Protein AF-A0A6A4M560-F1 (afdb_monomer_lite)

InterPro domains:
  IPR000858 S-locus glycoprotein domain [PF00954] (9-66)
  IPR003609 PAN/Apple domain [PF08276] (92-150)
  IPR003609 PAN/Apple domain [PS50948] (83-165)
  IPR003609 PAN/Apple domain [SM00473] (92-164)

Structure (mmCIF, N/CA/C/O backbone):
data_AF-A0A6A4M560-F1
#
_entry.id   AF-A0A6A4M560-F1
#
loop_
_atom_site.group_PDB
_atom_site.id
_atom_site.type_symbol
_atom_site.label_atom_id
_atom_site.label_alt_id
_atom_site.label_comp_id
_atom_site.label_asym_id
_atom_site.label_entity_id
_atom_site.label_seq_id
_atom_site.pdbx_PDB_ins_code
_atom_site.Cartn_x
_atom_site.Cartn_y
_atom_site.Cartn_z
_atom_site.occupancy
_atom_site.B_iso_or_equiv
_atom_site.auth_seq_id
_atom_site.auth_comp_id
_atom_site.auth_asym_id
_atom_site.auth_atom_id
_atom_site.pdbx_PDB_model_num
ATOM 1 N N . MET A 1 1 ? 21.096 14.958 -2.783 1.00 35.84 1 MET A N 1
ATOM 2 C CA . MET A 1 1 ? 21.415 13.752 -3.576 1.00 35.84 1 MET A CA 1
ATOM 3 C C . MET A 1 1 ? 20.597 13.817 -4.853 1.00 35.84 1 MET A C 1
ATOM 5 O O . MET A 1 1 ? 19.407 13.531 -4.821 1.00 35.84 1 MET A O 1
ATOM 9 N N . ASN A 1 2 ? 21.195 14.321 -5.934 1.00 29.06 2 ASN A N 1
ATOM 10 C CA . ASN A 1 2 ? 20.530 14.427 -7.231 1.00 29.06 2 ASN A CA 1
ATOM 11 C C . ASN A 1 2 ? 20.609 13.060 -7.910 1.00 29.06 2 ASN A C 1
ATOM 13 O O . ASN A 1 2 ? 21.705 12.596 -8.206 1.00 29.06 2 ASN A O 1
ATOM 17 N N . SER A 1 3 ? 19.465 12.405 -8.103 1.00 29.55 3 SER A N 1
ATOM 18 C CA . SER A 1 3 ? 19.404 11.166 -8.876 1.00 29.55 3 SER A CA 1
ATOM 19 C C . SER A 1 3 ? 19.499 11.518 -10.359 1.00 29.55 3 SER A C 1
ATOM 21 O O . SER A 1 3 ? 18.595 12.144 -10.917 1.00 29.55 3 SER A O 1
ATOM 23 N N . THR A 1 4 ? 20.627 11.185 -10.976 1.00 35.59 4 THR A N 1
ATOM 24 C CA . THR A 1 4 ? 20.856 11.336 -12.414 1.00 35.59 4 THR A CA 1
ATOM 25 C C . THR A 1 4 ? 20.202 10.150 -13.118 1.00 35.59 4 THR A C 1
ATOM 27 O O . THR A 1 4 ? 20.677 9.022 -13.019 1.00 35.59 4 THR A O 1
ATOM 30 N N . TYR A 1 5 ? 19.085 10.388 -13.805 1.00 43.62 5 TYR A N 1
ATOM 31 C CA . TYR A 1 5 ? 18.384 9.359 -14.575 1.00 43.62 5 TYR A CA 1
ATOM 32 C C . TYR A 1 5 ? 19.199 8.968 -15.811 1.00 43.62 5 TYR A C 1
ATOM 34 O O . TYR A 1 5 ? 19.510 9.816 -16.650 1.00 43.62 5 TYR A O 1
ATOM 42 N N . LEU A 1 6 ? 19.495 7.679 -15.965 1.00 40.59 6 LEU A N 1
ATOM 43 C CA . LEU A 1 6 ? 20.133 7.155 -17.169 1.00 40.59 6 LEU A CA 1
ATOM 44 C C . LEU A 1 6 ? 19.083 6.749 -18.197 1.00 40.59 6 LEU A C 1
ATOM 46 O O . LEU A 1 6 ? 18.425 5.717 -18.100 1.00 40.59 6 LEU A O 1
ATOM 50 N N . LYS A 1 7 ? 18.944 7.591 -19.223 1.00 42.47 7 LYS A N 1
ATOM 51 C CA . LYS A 1 7 ? 18.279 7.250 -20.482 1.00 42.47 7 LYS A CA 1
ATOM 52 C C . LYS A 1 7 ? 19.176 6.295 -21.274 1.00 42.47 7 LYS A C 1
ATOM 54 O O . LYS A 1 7 ? 20.020 6.775 -22.025 1.00 42.47 7 LYS A O 1
ATOM 59 N N . ARG A 1 8 ? 18.989 4.981 -21.113 1.00 46.47 8 ARG A N 1
ATOM 60 C CA . ARG A 1 8 ? 19.187 3.924 -22.134 1.00 46.47 8 ARG A CA 1
ATOM 61 C C . ARG A 1 8 ? 19.012 2.559 -21.468 1.00 46.47 8 ARG A C 1
ATOM 63 O O . ARG A 1 8 ? 19.930 2.050 -20.842 1.00 46.47 8 ARG A O 1
ATOM 70 N N . VAL A 1 9 ? 17.819 1.995 -21.614 1.00 56.12 9 VAL A N 1
ATOM 71 C CA . VAL A 1 9 ? 17.552 0.577 -21.358 1.00 56.12 9 VAL A CA 1
ATOM 72 C C . VAL A 1 9 ? 17.674 -0.109 -22.711 1.00 56.12 9 VAL A C 1
ATOM 74 O O . VAL A 1 9 ? 16.930 0.236 -23.629 1.00 56.12 9 VAL A O 1
ATOM 77 N N . THR A 1 10 ? 18.633 -1.020 -22.859 1.00 56.47 10 THR A N 1
ATOM 78 C CA . THR A 1 10 ? 18.792 -1.800 -24.095 1.00 56.47 10 THR A CA 1
ATOM 79 C C . THR A 1 10 ? 18.381 -3.230 -23.804 1.00 56.47 10 THR A C 1
ATOM 81 O O . THR A 1 10 ? 18.938 -3.846 -22.899 1.00 56.47 10 THR A O 1
ATOM 84 N N . VAL A 1 11 ? 17.401 -3.736 -24.551 1.00 61.72 11 VAL A N 1
ATOM 85 C CA . VAL A 1 11 ? 17.035 -5.154 -24.542 1.00 61.72 11 VAL A CA 1
ATOM 86 C C . VAL A 1 11 ? 17.777 -5.803 -25.699 1.00 61.72 11 VAL A C 1
ATOM 88 O O . VAL A 1 11 ? 17.553 -5.427 -26.850 1.00 61.72 11 VAL A O 1
ATOM 91 N N . VAL A 1 12 ? 18.674 -6.736 -25.398 1.00 65.62 12 VAL A N 1
ATOM 92 C CA . VAL A 1 12 ? 19.435 -7.466 -26.418 1.00 65.62 12 VAL A CA 1
ATOM 93 C C . VAL A 1 12 ? 19.003 -8.934 -26.390 1.00 65.62 12 VAL A C 1
ATOM 95 O O . VAL A 1 12 ? 19.149 -9.576 -25.344 1.00 65.62 12 VAL A O 1
ATOM 98 N N . PRO A 1 13 ? 18.440 -9.466 -27.490 1.00 64.12 13 PRO A N 1
ATOM 99 C CA . PRO A 1 13 ? 18.203 -10.897 -27.629 1.00 64.12 13 PRO A CA 1
ATOM 100 C C . PRO A 1 13 ? 19.533 -11.633 -27.863 1.00 64.12 13 PRO A C 1
ATOM 102 O O . PRO A 1 13 ? 20.389 -11.158 -28.605 1.00 64.12 13 PRO A O 1
ATOM 105 N N . ASP A 1 14 ? 19.713 -12.781 -27.211 1.00 65.75 14 ASP A N 1
ATOM 106 C CA . ASP A 1 14 ? 20.802 -13.724 -27.478 1.00 65.75 14 ASP A CA 1
ATOM 107 C C . ASP A 1 14 ? 20.267 -14.873 -28.343 1.00 65.75 14 ASP A C 1
ATOM 109 O O . ASP A 1 14 ? 19.603 -15.806 -27.868 1.00 65.75 14 ASP A O 1
ATOM 113 N N . ASP A 1 15 ? 20.568 -14.777 -29.636 1.00 59.09 15 ASP A N 1
ATOM 114 C CA . ASP A 1 15 ? 20.042 -15.636 -30.698 1.00 59.09 15 ASP A CA 1
ATOM 115 C C . ASP A 1 15 ? 20.474 -17.109 -30.564 1.00 59.09 15 ASP A C 1
ATOM 117 O O . ASP A 1 15 ? 19.852 -17.992 -31.152 1.00 59.09 15 ASP A O 1
ATOM 121 N N . ASN A 1 16 ? 21.502 -17.408 -29.759 1.00 58.81 16 ASN A N 1
ATOM 122 C CA . ASN A 1 16 ? 22.027 -18.768 -29.608 1.00 58.81 16 ASN A CA 1
ATOM 123 C C . ASN A 1 16 ? 21.442 -19.542 -28.417 1.00 58.81 16 ASN A C 1
ATOM 125 O O . ASN A 1 16 ? 21.657 -20.752 -28.321 1.00 58.81 16 ASN A O 1
ATOM 129 N N . LYS A 1 17 ? 20.733 -18.877 -27.492 1.00 61.38 17 LYS A N 1
ATOM 130 C CA . LYS A 1 17 ? 20.232 -19.504 -26.250 1.00 61.38 17 LYS A CA 1
ATOM 131 C C . LYS A 1 17 ? 18.795 -19.141 -25.876 1.00 61.38 17 LYS A C 1
ATOM 133 O O . LYS A 1 17 ? 18.296 -19.661 -24.880 1.00 61.38 17 LYS A O 1
ATOM 138 N N . GLY A 1 18 ? 18.131 -18.273 -26.643 1.00 62.59 18 GLY A N 1
ATOM 139 C CA . GLY A 1 18 ? 16.772 -17.821 -26.330 1.00 62.59 18 GLY A CA 1
ATOM 140 C C . GLY A 1 18 ? 16.701 -16.981 -25.051 1.00 62.59 18 GLY A C 1
ATOM 141 O O . GLY A 1 18 ? 15.655 -16.924 -24.411 1.00 62.59 18 GLY A O 1
ATOM 142 N N . THR A 1 19 ? 17.815 -16.362 -24.657 1.00 65.44 19 THR A N 1
ATOM 143 C CA . THR A 1 19 ? 17.896 -15.490 -23.482 1.00 65.44 19 THR A CA 1
ATOM 144 C C . THR A 1 19 ? 17.830 -14.028 -23.897 1.00 65.44 19 THR A C 1
ATOM 146 O O . THR A 1 19 ? 18.269 -13.671 -24.986 1.00 65.44 19 THR A O 1
ATOM 149 N N . ALA A 1 20 ? 17.308 -13.162 -23.036 1.00 71.19 20 ALA A N 1
ATOM 150 C CA . ALA A 1 20 ? 17.325 -11.716 -23.248 1.00 71.19 20 ALA A CA 1
ATOM 151 C C . ALA A 1 20 ? 17.953 -11.041 -22.034 1.00 71.19 20 ALA A C 1
ATOM 153 O O . ALA A 1 20 ? 17.739 -11.494 -20.909 1.00 71.19 20 ALA A O 1
ATOM 154 N N . TYR A 1 21 ? 18.709 -9.962 -22.234 1.00 67.44 21 TYR A N 1
ATOM 155 C CA . TYR A 1 21 ? 19.239 -9.202 -21.107 1.00 67.44 21 TYR A CA 1
ATOM 156 C C . TYR A 1 21 ? 18.972 -7.705 -21.205 1.00 67.44 21 TYR A C 1
ATOM 158 O O . TYR A 1 21 ? 18.878 -7.132 -22.292 1.00 67.44 21 TYR A O 1
ATOM 166 N N . ILE A 1 22 ? 18.847 -7.088 -20.030 1.00 68.00 22 ILE A N 1
ATOM 167 C CA . ILE A 1 22 ? 18.743 -5.644 -19.836 1.00 68.00 22 ILE A CA 1
ATOM 168 C C . ILE A 1 22 ? 20.006 -5.176 -19.124 1.00 68.00 22 ILE A C 1
ATOM 170 O O . ILE A 1 22 ? 20.342 -5.709 -18.067 1.00 68.00 22 ILE A O 1
ATOM 174 N N . SER A 1 23 ? 20.676 -4.162 -19.671 1.00 64.75 23 SER A N 1
ATOM 175 C CA . SER A 1 23 ? 21.809 -3.498 -19.020 1.00 64.75 23 SER A CA 1
ATOM 176 C C . SER A 1 23 ? 21.565 -2.001 -18.845 1.00 64.75 23 SER A C 1
ATOM 178 O O . SER A 1 23 ? 20.858 -1.362 -19.633 1.00 64.75 23 SER A O 1
ATOM 180 N N . PHE A 1 24 ? 22.158 -1.439 -17.795 1.00 64.44 24 PHE A N 1
ATOM 181 C CA . PHE A 1 24 ? 22.182 -0.008 -17.517 1.00 64.44 24 PHE A CA 1
ATOM 182 C C . PHE A 1 24 ? 23.523 0.355 -16.871 1.00 64.44 24 PHE A C 1
ATOM 184 O O . PHE A 1 24 ? 24.117 -0.442 -16.153 1.00 64.44 24 PHE A O 1
ATOM 191 N N . THR A 1 25 ? 24.028 1.553 -17.150 1.00 56.47 25 THR A N 1
ATOM 192 C CA . THR A 1 25 ? 25.315 2.039 -16.625 1.00 56.47 25 THR A CA 1
ATOM 193 C C . THR A 1 25 ? 25.044 3.106 -15.582 1.00 56.47 25 THR A C 1
ATOM 195 O O . THR A 1 25 ? 24.484 4.125 -15.959 1.00 56.47 25 THR A O 1
ATOM 198 N N . THR A 1 26 ? 25.400 2.934 -14.309 1.00 57.84 26 THR A N 1
ATOM 199 C CA . THR A 1 26 ? 25.170 3.971 -13.286 1.00 57.84 26 THR A CA 1
ATOM 200 C C . THR A 1 26 ? 26.187 5.118 -13.411 1.00 57.84 26 THR A C 1
ATOM 202 O O . THR A 1 26 ? 27.286 4.947 -13.927 1.00 57.84 26 THR A O 1
ATOM 205 N N . ALA A 1 27 ? 25.823 6.335 -12.987 1.00 55.22 27 ALA A N 1
ATOM 206 C CA . ALA A 1 27 ? 26.635 7.539 -13.223 1.00 55.22 27 ALA A CA 1
ATOM 207 C C . ALA A 1 27 ? 27.855 7.683 -12.288 1.00 55.22 27 ALA A C 1
ATOM 209 O O . ALA A 1 27 ? 28.575 8.672 -12.402 1.00 55.22 27 ALA A O 1
ATOM 210 N N . ASN A 1 28 ? 28.055 6.764 -11.335 1.00 58.81 28 ASN A N 1
ATOM 211 C CA . ASN A 1 28 ? 29.016 6.954 -10.245 1.00 58.81 28 ASN A CA 1
ATOM 212 C C . ASN A 1 28 ? 29.787 5.692 -9.812 1.00 58.81 28 ASN A C 1
ATOM 214 O O . ASN A 1 28 ? 30.425 5.740 -8.767 1.00 58.81 28 ASN A O 1
ATOM 218 N N . GLU A 1 29 ? 29.755 4.578 -10.550 1.00 56.91 29 GLU A N 1
ATOM 219 C CA . GLU A 1 29 ? 30.453 3.356 -10.116 1.00 56.91 29 GLU A CA 1
ATOM 220 C C . GLU A 1 29 ? 30.927 2.477 -11.283 1.00 56.91 29 GLU A C 1
ATOM 222 O O . GLU A 1 29 ? 30.238 2.320 -12.287 1.00 56.91 29 GLU A O 1
ATOM 227 N N . SER A 1 30 ? 32.118 1.890 -11.123 1.00 61.56 30 SER A N 1
ATOM 228 C CA . SER A 1 30 ? 32.821 0.971 -12.037 1.00 61.56 30 SER A CA 1
ATOM 229 C C . SER A 1 30 ? 32.184 -0.429 -12.126 1.00 61.56 30 SER A C 1
ATOM 231 O O . SER A 1 30 ? 32.887 -1.428 -12.309 1.00 61.56 30 SER A O 1
ATOM 233 N N . SER A 1 31 ? 30.870 -0.528 -11.914 1.00 56.50 31 SER A N 1
ATOM 234 C CA . SER A 1 31 ? 30.114 -1.778 -11.870 1.00 56.50 31 SER A CA 1
ATOM 235 C C . SER A 1 31 ? 29.154 -1.881 -13.056 1.00 56.50 31 SER A C 1
ATOM 237 O O . SER A 1 31 ? 28.434 -0.940 -13.392 1.00 56.50 31 SER A O 1
ATOM 239 N N . MET A 1 32 ? 29.159 -3.037 -13.727 1.00 62.72 32 MET A N 1
ATOM 240 C CA . MET A 1 32 ? 28.165 -3.366 -14.750 1.00 62.72 32 MET A CA 1
ATOM 241 C C . MET A 1 32 ? 27.137 -4.325 -14.158 1.00 62.72 32 MET A C 1
ATOM 243 O O . MET A 1 32 ? 27.481 -5.416 -13.699 1.00 62.72 32 MET A O 1
ATOM 247 N N . GLU A 1 33 ? 25.873 -3.921 -14.216 1.00 66.31 33 GLU A N 1
ATOM 248 C CA . GLU A 1 33 ? 24.726 -4.713 -13.781 1.00 66.31 33 GLU A CA 1
ATOM 249 C C . GLU A 1 33 ? 23.921 -5.165 -15.006 1.00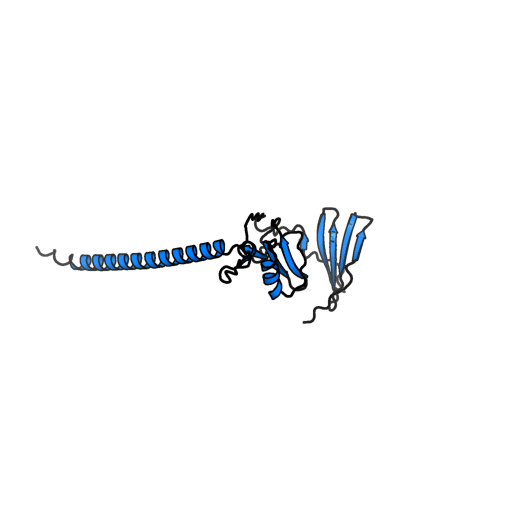 66.31 33 GLU A C 1
ATOM 251 O O . GLU A 1 33 ? 23.627 -4.373 -15.911 1.00 66.31 33 GLU A O 1
ATOM 256 N N . TYR A 1 34 ? 23.576 -6.452 -15.050 1.00 71.56 34 TYR A N 1
ATOM 257 C CA . TYR A 1 34 ? 22.706 -7.018 -16.075 1.00 71.56 34 TYR A CA 1
ATOM 258 C C . TYR A 1 34 ? 21.643 -7.911 -15.452 1.00 71.56 34 TYR A C 1
ATOM 260 O O . TYR A 1 34 ? 21.902 -8.722 -14.560 1.00 71.56 34 TYR A O 1
ATOM 268 N N . PHE A 1 35 ? 20.431 -7.768 -15.971 1.00 75.44 35 PHE A N 1
ATOM 269 C CA . PHE A 1 35 ? 19.332 -8.682 -15.709 1.00 75.44 35 PHE A CA 1
ATOM 270 C C . PHE A 1 35 ? 19.240 -9.649 -16.877 1.00 75.44 35 PHE A C 1
ATOM 272 O O . PHE A 1 35 ? 19.017 -9.211 -18.002 1.00 75.44 35 PHE A O 1
ATOM 279 N N . LEU A 1 36 ? 19.430 -10.940 -16.622 1.00 76.75 36 LEU A N 1
ATOM 280 C CA . LEU A 1 36 ? 19.386 -12.003 -17.621 1.00 76.75 36 LEU A CA 1
ATOM 281 C C . LEU A 1 36 ? 18.097 -12.806 -17.454 1.00 76.75 36 LEU A C 1
ATOM 283 O O . LEU A 1 36 ? 17.902 -13.431 -16.415 1.00 76.75 36 LEU A O 1
ATOM 287 N N . LEU A 1 37 ? 17.240 -12.799 -18.473 1.00 78.25 37 LEU A N 1
ATOM 288 C CA . LEU A 1 37 ? 16.108 -13.711 -18.586 1.00 78.25 37 LEU A CA 1
ATOM 289 C C . LEU A 1 37 ? 16.597 -15.008 -19.233 1.00 78.25 37 LEU A C 1
ATOM 291 O O . LEU A 1 37 ? 16.952 -15.032 -20.414 1.00 78.25 37 LEU A O 1
ATOM 295 N N . ASN A 1 38 ? 16.646 -16.067 -18.438 1.00 74.31 38 ASN A N 1
ATOM 296 C CA . ASN A 1 38 ? 17.055 -17.395 -18.859 1.00 74.31 38 ASN A CA 1
ATOM 297 C C . ASN A 1 38 ? 15.922 -18.102 -19.627 1.00 74.31 38 ASN A C 1
ATOM 299 O O . ASN A 1 38 ? 14.741 -17.794 -19.469 1.00 74.31 38 ASN A O 1
ATOM 303 N N . HIS A 1 39 ? 16.285 -19.097 -20.438 1.00 75.38 39 HIS A N 1
ATOM 304 C CA . HIS A 1 39 ? 15.343 -19.896 -21.232 1.00 75.38 39 HIS A CA 1
ATOM 305 C C . HIS A 1 39 ? 14.370 -20.738 -20.384 1.00 75.38 39 HIS A C 1
ATOM 307 O O . HIS A 1 39 ? 13.339 -21.177 -20.886 1.00 75.38 39 HIS A O 1
ATOM 313 N N . ASP A 1 40 ? 14.689 -20.966 -19.108 1.00 77.00 40 ASP A N 1
ATOM 314 C CA . ASP A 1 40 ? 13.826 -21.636 -18.128 1.00 77.00 40 ASP A CA 1
ATOM 315 C C . ASP A 1 40 ? 12.781 -20.692 -17.498 1.00 77.00 40 ASP A C 1
ATOM 317 O O . ASP A 1 40 ? 11.989 -21.116 -16.658 1.00 77.00 40 ASP A O 1
ATOM 321 N N . GLY A 1 41 ? 12.766 -19.417 -17.905 1.00 72.06 41 GLY A N 1
ATOM 322 C CA . GLY A 1 41 ? 11.857 -18.390 -17.402 1.00 72.06 41 GLY A CA 1
ATOM 323 C C . GLY A 1 41 ? 12.343 -17.673 -16.141 1.00 72.06 41 GLY A C 1
ATOM 324 O O . GLY A 1 41 ? 11.614 -16.836 -15.610 1.00 72.06 41 GLY A O 1
ATOM 325 N N . THR A 1 42 ? 13.554 -17.962 -15.654 1.00 79.25 42 THR A N 1
ATOM 326 C CA . THR A 1 42 ? 14.115 -17.282 -14.480 1.00 79.25 42 THR A CA 1
ATOM 327 C C . THR A 1 42 ? 14.805 -15.970 -14.857 1.00 79.25 42 THR A C 1
ATOM 329 O O . THR A 1 42 ? 15.509 -15.885 -15.863 1.00 79.25 42 THR A O 1
ATOM 332 N N . LEU A 1 43 ? 14.623 -14.928 -14.041 1.00 76.94 43 LEU A N 1
ATOM 333 C CA . LEU A 1 43 ? 15.329 -13.654 -14.175 1.00 76.94 43 LEU A CA 1
ATOM 334 C C . LEU A 1 43 ? 16.442 -13.573 -13.134 1.00 76.94 43 LEU A C 1
ATOM 336 O O . LEU A 1 43 ? 16.176 -13.560 -11.934 1.00 76.94 43 LEU A O 1
ATOM 340 N N . THR A 1 44 ? 17.685 -13.470 -13.581 1.00 81.94 44 THR A N 1
ATOM 341 C CA . THR A 1 44 ? 18.857 -13.391 -12.708 1.00 81.94 44 THR A CA 1
ATOM 342 C C . THR A 1 44 ? 19.475 -12.003 -12.784 1.00 81.94 44 THR A C 1
ATOM 344 O O . THR A 1 44 ? 19.809 -11.545 -13.878 1.00 81.94 44 THR A O 1
ATOM 347 N N . ARG A 1 45 ? 19.694 -11.346 -11.640 1.00 77.25 45 ARG A N 1
ATOM 348 C CA . ARG A 1 45 ? 20.595 -10.188 -11.591 1.00 77.25 45 ARG A CA 1
ATOM 349 C C . ARG A 1 45 ? 22.012 -10.684 -11.442 1.00 77.25 45 ARG A C 1
ATOM 351 O O . ARG A 1 45 ? 22.295 -11.503 -10.570 1.00 77.25 45 ARG A O 1
ATOM 358 N N . LYS A 1 46 ? 22.896 -10.153 -12.269 1.00 75.12 46 LYS A N 1
ATOM 359 C CA . LYS A 1 46 ? 24.317 -10.423 -12.191 1.00 75.12 46 LYS A CA 1
ATOM 360 C C . LYS A 1 46 ? 25.089 -9.111 -12.209 1.00 75.12 46 LYS A C 1
ATOM 362 O O . LYS A 1 46 ? 24.763 -8.186 -12.952 1.00 75.12 46 LYS A O 1
ATOM 367 N N . GLU A 1 47 ? 26.102 -9.041 -11.362 1.00 72.06 47 GLU A N 1
ATOM 368 C CA . GLU A 1 47 ? 26.929 -7.852 -11.168 1.00 72.06 47 GLU A CA 1
ATOM 369 C C . GLU A 1 47 ? 28.392 -8.212 -11.433 1.00 72.06 47 GLU A C 1
ATOM 371 O O . GLU A 1 47 ? 28.858 -9.293 -11.063 1.00 72.06 47 GLU A O 1
ATOM 376 N N . THR A 1 48 ? 29.126 -7.309 -12.083 1.00 68.00 48 THR A N 1
ATOM 377 C CA . THR A 1 48 ? 30.593 -7.334 -12.092 1.00 68.00 48 THR A CA 1
ATOM 378 C C . THR A 1 48 ? 31.148 -5.963 -11.761 1.00 68.00 48 THR A C 1
ATOM 380 O O . THR A 1 48 ? 30.518 -4.941 -12.024 1.00 68.00 48 THR A O 1
ATOM 383 N N . PHE A 1 49 ? 32.359 -5.960 -11.222 1.00 67.56 49 PHE A N 1
ATOM 384 C CA . PHE A 1 49 ? 33.155 -4.776 -10.936 1.00 67.56 49 PHE A CA 1
ATOM 385 C C . PHE A 1 49 ? 34.402 -4.823 -11.822 1.00 67.56 49 PHE A C 1
ATOM 387 O O . PHE A 1 49 ? 34.944 -5.909 -12.051 1.00 67.56 49 PHE A O 1
ATOM 394 N N . GLU A 1 50 ? 34.878 -3.673 -12.308 1.00 60.41 50 GLU A N 1
ATOM 395 C CA . GLU A 1 50 ? 36.153 -3.599 -13.035 1.00 60.41 50 GLU A CA 1
ATOM 396 C C . GLU A 1 50 ? 37.270 -4.322 -12.254 1.00 60.41 50 GLU A C 1
ATOM 398 O O . GLU A 1 50 ? 37.630 -3.932 -11.145 1.00 60.41 50 GLU A O 1
ATOM 403 N N . GLY A 1 51 ? 37.797 -5.411 -12.828 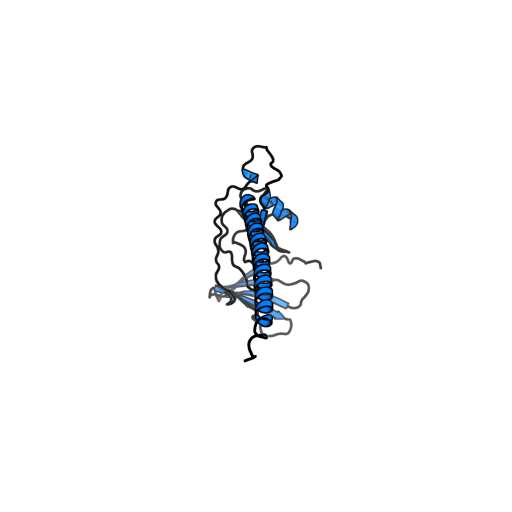1.00 58.47 51 GLY A N 1
ATOM 404 C CA . GLY A 1 51 ? 38.862 -6.231 -12.235 1.00 58.47 51 GLY A CA 1
ATOM 405 C C . GLY A 1 51 ? 38.444 -7.613 -11.711 1.00 58.47 51 GLY A C 1
ATOM 406 O O . GLY A 1 51 ? 39.326 -8.417 -11.412 1.00 58.47 51 GLY A O 1
ATOM 407 N N . LYS A 1 52 ? 37.146 -7.944 -11.641 1.00 61.84 52 LYS A N 1
ATOM 408 C CA . LYS A 1 52 ? 36.678 -9.315 -11.351 1.00 61.84 52 LYS A CA 1
ATOM 409 C C . LYS A 1 52 ? 36.435 -10.100 -12.649 1.00 61.84 52 LYS A C 1
ATOM 411 O O . LYS A 1 52 ? 35.795 -9.604 -13.570 1.00 61.84 52 LYS A O 1
ATOM 416 N N . GLN A 1 53 ? 36.935 -11.339 -12.718 1.00 58.41 53 GLN A N 1
ATOM 417 C CA . GLN A 1 53 ? 36.681 -12.261 -13.843 1.00 58.41 53 GLN A CA 1
ATOM 418 C C . GLN A 1 53 ? 35.394 -13.088 -13.681 1.00 58.41 53 GLN A C 1
ATOM 420 O O . GLN A 1 53 ? 34.970 -13.735 -14.637 1.00 58.41 53 GLN A O 1
ATOM 425 N N . GLU A 1 54 ? 34.772 -13.075 -12.501 1.00 62.22 54 GLU A N 1
ATOM 426 C CA . GLU A 1 54 ? 33.634 -13.933 -12.170 1.00 62.22 54 GLU A CA 1
ATOM 427 C C . GLU A 1 54 ? 32.404 -13.104 -11.790 1.00 62.22 54 GLU A C 1
ATOM 429 O O . GLU A 1 54 ? 32.504 -12.087 -11.103 1.00 62.22 54 GLU A O 1
ATOM 434 N N . TRP A 1 55 ? 31.245 -13.535 -12.288 1.00 67.38 55 TRP A N 1
ATOM 435 C CA . TRP A 1 55 ? 29.967 -12.863 -12.087 1.00 67.38 55 TRP A CA 1
ATOM 436 C C . TRP A 1 55 ? 29.333 -13.305 -10.773 1.00 67.38 55 TRP A C 1
ATOM 438 O O . TRP A 1 55 ? 29.111 -14.498 -10.566 1.00 67.38 55 TRP A O 1
ATOM 448 N N . GLU A 1 56 ? 28.959 -12.353 -9.925 1.00 69.38 56 GLU A N 1
ATOM 449 C CA . GLU A 1 56 ? 28.170 -12.653 -8.731 1.00 69.38 56 GLU A CA 1
ATOM 450 C C . GLU A 1 56 ? 26.679 -12.684 -9.094 1.00 69.38 56 GLU A C 1
ATOM 452 O O . GLU A 1 56 ? 26.207 -11.851 -9.873 1.00 69.38 56 GLU A O 1
ATOM 457 N N . VAL A 1 57 ? 25.939 -13.658 -8.545 1.00 70.81 57 VAL A N 1
ATOM 458 C CA . VAL A 1 57 ? 24.484 -13.819 -8.720 1.00 70.81 57 VAL A CA 1
ATOM 459 C C . VAL A 1 57 ? 23.775 -13.459 -7.409 1.00 70.81 57 VAL A C 1
ATOM 461 O O . VAL A 1 57 ? 23.438 -14.340 -6.618 1.00 70.81 57 VAL A O 1
ATOM 464 N N . PRO A 1 58 ? 23.573 -12.167 -7.124 1.00 67.25 58 PRO A N 1
ATOM 465 C CA . PRO A 1 58 ? 22.976 -11.726 -5.868 1.00 67.25 58 PRO A CA 1
ATOM 466 C C . PRO A 1 58 ? 21.495 -12.104 -5.704 1.00 67.25 58 PRO A C 1
ATOM 468 O O . PRO A 1 58 ? 21.044 -12.240 -4.571 1.00 67.25 58 PRO A O 1
ATOM 471 N N . TRP A 1 59 ? 20.728 -12.279 -6.790 1.00 66.81 59 TRP A N 1
ATOM 472 C CA . TRP A 1 59 ? 19.354 -12.796 -6.720 1.00 66.81 59 TRP A CA 1
ATOM 473 C C . TRP A 1 59 ? 18.858 -13.405 -8.036 1.00 66.81 59 TRP A C 1
ATOM 475 O O . TRP A 1 59 ? 19.334 -13.074 -9.124 1.00 66.81 59 TRP A O 1
ATOM 485 N N . THR A 1 60 ? 17.859 -14.285 -7.925 1.00 74.12 60 THR A N 1
ATOM 486 C CA . THR A 1 60 ? 17.114 -14.892 -9.040 1.00 74.12 60 THR A CA 1
ATOM 487 C C . THR A 1 60 ? 15.616 -14.862 -8.732 1.00 74.12 60 THR A C 1
ATOM 489 O O . THR A 1 60 ? 15.219 -15.076 -7.588 1.00 74.12 60 THR A O 1
ATOM 492 N N . VAL A 1 61 ? 14.791 -14.581 -9.739 1.00 75.00 61 VAL A N 1
ATOM 493 C CA . VAL A 1 61 ? 13.324 -14.567 -9.660 1.00 75.00 61 VAL A CA 1
ATOM 494 C C . VAL A 1 61 ? 12.759 -15.662 -10.576 1.00 75.00 61 VAL A C 1
ATOM 496 O O . VAL A 1 61 ? 13.231 -15.772 -11.708 1.00 75.00 61 VAL A O 1
ATOM 499 N N . PRO A 1 62 ? 11.752 -16.446 -10.137 1.00 65.25 62 PRO A N 1
ATOM 500 C CA . PRO A 1 62 ? 11.093 -16.377 -8.830 1.00 65.25 62 PRO A CA 1
ATOM 501 C C . PRO A 1 62 ? 12.010 -16.854 -7.691 1.00 65.25 62 PRO A C 1
ATOM 503 O O . PRO A 1 62 ? 12.616 -17.917 -7.766 1.00 65.25 62 PRO A O 1
ATOM 506 N N . GLY A 1 63 ? 12.136 -16.028 -6.648 1.00 66.12 63 GLY A N 1
ATOM 507 C CA . GLY A 1 63 ? 12.940 -16.329 -5.462 1.00 66.12 63 GLY A CA 1
ATOM 508 C C . GLY A 1 63 ? 12.146 -17.130 -4.429 1.00 66.12 63 GLY A C 1
ATOM 509 O O . GLY A 1 63 ? 10.920 -17.182 -4.475 1.00 66.12 63 GLY A O 1
ATOM 510 N N . THR A 1 64 ? 12.835 -17.735 -3.462 1.00 59.22 64 THR A N 1
ATOM 511 C CA . THR A 1 64 ? 12.216 -18.562 -2.406 1.00 59.22 64 THR A CA 1
ATOM 512 C C . THR A 1 64 ? 11.531 -17.760 -1.295 1.00 59.22 64 THR A C 1
ATOM 514 O O . THR A 1 64 ? 10.863 -18.345 -0.445 1.00 59.22 64 THR A O 1
ATOM 517 N N . ASP A 1 65 ? 11.654 -16.431 -1.295 1.00 54.50 65 ASP A N 1
ATOM 518 C CA . ASP A 1 65 ? 11.197 -15.547 -0.211 1.00 54.50 65 ASP A CA 1
ATOM 519 C C . ASP A 1 65 ? 9.687 -15.250 -0.237 1.00 54.50 65 ASP A C 1
ATOM 521 O O . ASP A 1 65 ? 9.220 -14.237 0.297 1.00 54.50 65 ASP A O 1
ATOM 525 N N . CYS A 1 66 ? 8.886 -16.139 -0.826 1.00 56.81 66 CYS A N 1
ATOM 526 C CA . CYS A 1 66 ? 7.434 -16.080 -0.726 1.00 56.81 66 CYS A CA 1
ATOM 527 C C . CYS A 1 66 ? 7.007 -16.441 0.707 1.00 56.81 66 CYS A C 1
ATOM 529 O O . CYS A 1 66 ? 6.622 -17.572 1.004 1.00 56.81 66 CYS A O 1
ATOM 531 N N . VAL A 1 67 ? 7.069 -15.472 1.623 1.00 46.69 67 VAL A N 1
ATOM 532 C CA . VAL A 1 67 ? 6.521 -15.614 2.976 1.00 46.69 67 VAL A CA 1
ATOM 533 C C . VAL A 1 67 ? 5.000 -15.612 2.881 1.00 46.69 67 VAL A C 1
ATOM 535 O O . VAL A 1 67 ? 4.382 -14.556 2.877 1.00 46.69 67 VAL A O 1
ATOM 538 N N . GLY A 1 68 ? 4.419 -16.811 2.800 1.00 50.66 68 GLY A N 1
ATOM 539 C CA . GLY A 1 68 ? 2.988 -17.079 2.946 1.00 50.66 68 GLY A CA 1
ATOM 540 C C . GLY A 1 68 ? 2.118 -16.374 1.906 1.00 50.66 68 GLY A C 1
ATOM 541 O O . GLY A 1 68 ? 1.793 -15.200 2.054 1.00 50.66 68 GLY A O 1
ATOM 542 N N . HIS A 1 69 ? 1.690 -17.109 0.878 1.00 45.44 69 HIS A N 1
ATOM 543 C CA . HIS A 1 69 ? 0.705 -16.656 -0.104 1.00 45.44 69 HIS A CA 1
ATOM 544 C C . HIS A 1 69 ? -0.568 -16.148 0.589 1.00 45.44 69 HIS A C 1
ATOM 546 O O . HIS A 1 69 ? -1.479 -16.910 0.896 1.00 45.44 69 HIS A O 1
ATOM 552 N N . LEU A 1 70 ? -0.642 -14.841 0.819 1.00 47.09 70 LEU A N 1
ATOM 553 C CA . LEU A 1 70 ? -1.907 -14.137 0.848 1.00 47.09 70 LEU A CA 1
ATOM 554 C C . LEU A 1 70 ? -2.002 -13.391 -0.477 1.00 47.09 70 LEU A C 1
ATOM 556 O O . LEU A 1 70 ? -1.813 -12.179 -0.526 1.00 47.09 70 LEU A O 1
ATOM 560 N N . GLU A 1 71 ? -2.235 -14.144 -1.551 1.00 54.88 71 GLU A N 1
ATOM 561 C CA . GLU A 1 71 ? -2.799 -13.570 -2.767 1.00 54.88 71 GLU A CA 1
ATOM 562 C C . GLU A 1 71 ? -4.204 -13.112 -2.399 1.00 54.88 71 GLU A C 1
ATOM 564 O O . GLU A 1 71 ? -5.126 -13.910 -2.225 1.00 54.88 71 GLU A O 1
ATOM 569 N N . ALA A 1 72 ? -4.350 -11.816 -2.160 1.00 61.09 72 ALA A N 1
ATOM 570 C CA . ALA A 1 72 ? -5.650 -11.247 -1.880 1.00 61.09 72 ALA A CA 1
ATOM 571 C C . ALA A 1 72 ? -6.193 -10.633 -3.168 1.00 61.09 72 ALA A C 1
ATOM 573 O O . ALA A 1 72 ? -5.556 -9.794 -3.794 1.00 61.09 72 ALA A O 1
ATOM 574 N N . ALA A 1 73 ? -7.398 -11.035 -3.555 1.00 59.78 73 ALA A N 1
ATOM 575 C CA . ALA A 1 73 ? -8.204 -10.261 -4.481 1.00 59.78 73 ALA A CA 1
ATOM 576 C C . ALA A 1 73 ? -9.129 -9.371 -3.649 1.00 59.78 73 ALA A C 1
ATOM 578 O O . ALA A 1 73 ? -9.978 -9.859 -2.900 1.00 59.78 73 ALA A O 1
ATOM 579 N N . ILE A 1 74 ? -8.960 -8.056 -3.747 1.00 70.19 74 ILE A N 1
ATOM 580 C CA . ILE A 1 74 ? -9.868 -7.097 -3.123 1.00 70.19 74 ILE A CA 1
ATOM 581 C C . ILE A 1 74 ? -10.896 -6.696 -4.174 1.00 70.19 74 ILE A C 1
ATOM 583 O O . ILE A 1 74 ? -10.712 -5.743 -4.932 1.00 70.19 74 ILE A O 1
ATOM 587 N N . GLN A 1 75 ? -11.998 -7.442 -4.189 1.00 64.19 75 GLN A N 1
ATOM 588 C CA . GLN A 1 75 ? -13.228 -7.046 -4.858 1.00 64.19 75 GLN A CA 1
ATOM 589 C C . GLN A 1 75 ? -13.995 -6.112 -3.925 1.00 64.19 75 GLN A C 1
ATOM 591 O O . GLN A 1 75 ? -14.462 -6.539 -2.867 1.00 64.19 75 GLN A O 1
ATOM 596 N N . ARG A 1 76 ? -14.175 -4.849 -4.310 1.00 64.44 76 ARG A N 1
ATOM 597 C CA . ARG A 1 76 ? -15.120 -3.971 -3.613 1.00 64.44 76 ARG A CA 1
ATOM 598 C C . ARG A 1 76 ? -16.192 -3.501 -4.566 1.00 64.44 76 ARG A C 1
ATOM 600 O O . ARG A 1 76 ? -15.918 -2.782 -5.514 1.00 64.44 76 ARG A O 1
ATOM 607 N N . ASN A 1 77 ? -17.423 -3.881 -4.258 1.00 56.53 77 ASN A N 1
ATOM 608 C CA . ASN A 1 77 ? -18.608 -3.282 -4.843 1.00 56.53 77 ASN A CA 1
ATOM 609 C C . ASN A 1 77 ? -19.116 -2.228 -3.853 1.00 56.53 77 ASN A C 1
ATOM 611 O O . ASN A 1 77 ? -20.032 -2.496 -3.082 1.00 56.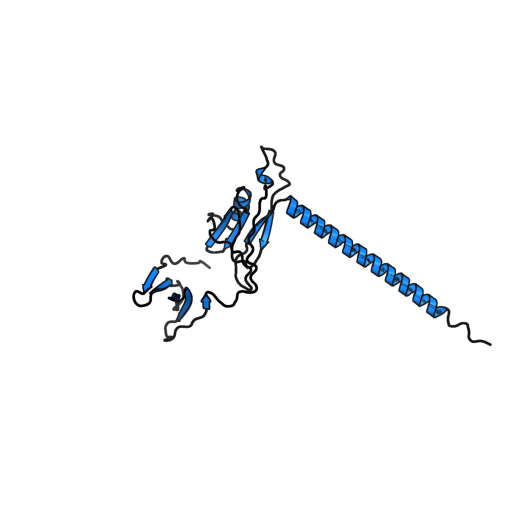53 77 ASN A O 1
ATOM 615 N N . HIS A 1 78 ? -18.422 -1.092 -3.754 1.00 61.25 78 HIS A N 1
ATOM 616 C CA . HIS A 1 78 ? -18.778 -0.052 -2.789 1.00 61.25 78 HIS A CA 1
ATOM 617 C C . HIS A 1 78 ? -19.076 1.271 -3.479 1.00 61.25 78 HIS A C 1
ATOM 619 O O . HIS A 1 78 ? -18.302 1.753 -4.303 1.00 61.25 78 HIS A O 1
ATOM 625 N N . GLN A 1 79 ? -20.196 1.868 -3.081 1.00 62.78 79 GLN A N 1
ATOM 626 C CA . GLN A 1 79 ? -20.589 3.215 -3.453 1.00 62.78 79 GLN A CA 1
ATOM 627 C C . GLN A 1 79 ? -19.887 4.193 -2.501 1.00 62.78 79 GLN A C 1
ATOM 629 O O . GLN A 1 79 ? -20.114 4.185 -1.291 1.00 62.78 79 GLN A O 1
ATOM 634 N N . PHE A 1 80 ? -18.919 4.943 -3.028 1.00 69.06 80 PHE A N 1
ATOM 635 C CA . PHE A 1 80 ? -18.109 5.888 -2.258 1.00 69.06 80 PHE A CA 1
ATOM 636 C C . PHE A 1 80 ? -18.913 7.152 -1.928 1.00 69.06 80 PHE A C 1
ATOM 638 O O . PHE A 1 80 ? -19.579 7.707 -2.804 1.00 69.06 80 PHE A O 1
ATOM 645 N N . ALA A 1 81 ? -18.817 7.651 -0.690 1.00 59.97 81 ALA A N 1
ATOM 646 C CA . ALA A 1 81 ? -19.714 8.696 -0.176 1.00 59.97 81 ALA A CA 1
ATOM 647 C C . ALA A 1 81 ? -19.607 10.018 -0.957 1.00 59.97 81 ALA A C 1
ATOM 649 O O . ALA A 1 81 ? -20.583 10.751 -1.109 1.00 59.97 81 ALA A O 1
ATOM 650 N N . ARG A 1 82 ? -18.421 10.323 -1.505 1.00 64.19 82 ARG A N 1
ATOM 651 C CA . ARG A 1 82 ? -18.209 11.523 -2.333 1.00 64.19 82 ARG A CA 1
ATOM 652 C C . ARG A 1 82 ? -18.953 11.475 -3.676 1.00 64.19 82 ARG A C 1
ATOM 654 O O . ARG A 1 82 ? -19.139 12.517 -4.296 1.00 64.19 82 ARG A O 1
ATOM 661 N N . CYS A 1 83 ? -19.373 10.296 -4.115 1.00 70.00 83 CYS A N 1
ATOM 662 C CA . CYS A 1 83 ? -19.947 10.054 -5.436 1.00 70.00 83 CYS A CA 1
ATOM 663 C C . CYS A 1 83 ? -21.483 9.951 -5.412 1.00 70.00 83 CYS A C 1
ATOM 665 O O . CYS A 1 83 ? -22.090 9.741 -6.456 1.00 70.00 83 CYS A O 1
ATOM 667 N N . GLU A 1 84 ? -22.113 10.126 -4.243 1.00 64.25 84 GLU A N 1
ATOM 668 C CA . GLU A 1 84 ? -23.574 10.056 -4.054 1.00 64.25 84 GLU A CA 1
ATOM 669 C C . GLU A 1 84 ? -24.280 11.430 -4.076 1.00 64.25 84 GLU A C 1
ATOM 671 O O . GLU A 1 84 ? -25.504 11.497 -3.985 1.00 64.25 84 GLU A O 1
ATOM 676 N N . GLY A 1 85 ? -23.551 12.548 -4.196 1.00 55.97 85 GLY A N 1
ATOM 677 C CA . GLY A 1 85 ? -24.115 13.886 -3.978 1.00 55.97 85 GLY A CA 1
ATOM 678 C C . GLY A 1 85 ? -24.326 14.735 -5.234 1.00 55.97 85 GLY A C 1
ATOM 679 O O . GLY A 1 85 ? -23.374 15.322 -5.746 1.00 55.97 85 GLY A O 1
ATOM 680 N N . ASN A 1 86 ? -25.587 14.950 -5.624 1.00 53.38 86 ASN A N 1
ATOM 681 C CA . ASN A 1 86 ? -25.999 16.176 -6.316 1.00 53.38 86 ASN A CA 1
ATOM 682 C C . ASN A 1 86 ? -25.779 17.370 -5.368 1.00 53.38 86 ASN A C 1
ATOM 684 O O . ASN A 1 86 ? -26.631 17.671 -4.539 1.00 53.38 86 ASN A O 1
ATOM 688 N N . GLY A 1 87 ? -24.625 18.033 -5.451 1.00 51.84 87 GLY A N 1
ATOM 689 C CA . GLY A 1 87 ? -24.407 19.402 -4.958 1.00 51.84 87 GLY A CA 1
ATOM 690 C C . GLY A 1 87 ? -24.497 19.687 -3.447 1.00 51.84 87 GLY A C 1
ATOM 691 O O . GLY A 1 87 ? -24.050 20.753 -3.037 1.00 51.84 87 GLY A O 1
ATOM 692 N N . SER A 1 88 ? -25.002 18.795 -2.589 1.00 49.06 88 SER A N 1
ATOM 693 C CA . SER A 1 88 ? -25.015 19.015 -1.135 1.00 49.06 88 SER A CA 1
ATOM 694 C C . SER A 1 88 ? -23.782 18.386 -0.489 1.00 49.06 88 SER A C 1
ATOM 696 O O . SER A 1 88 ? -23.762 17.211 -0.111 1.00 49.06 88 SER A O 1
ATOM 698 N N . SER A 1 89 ? -22.723 19.179 -0.380 1.00 50.25 89 SER A N 1
ATOM 699 C CA . SER A 1 89 ? -21.495 18.834 0.323 1.00 50.25 89 SER A CA 1
ATOM 700 C C . SER A 1 89 ? -21.751 18.605 1.819 1.00 50.25 89 SER A C 1
ATOM 702 O O . SER A 1 89 ? -21.631 19.529 2.622 1.00 50.25 89 SER A O 1
ATOM 704 N N . ASN A 1 90 ? -22.025 17.364 2.221 1.00 48.81 90 ASN A N 1
ATOM 705 C CA . ASN A 1 90 ? -21.681 16.913 3.570 1.00 48.81 90 ASN A CA 1
ATOM 706 C C . ASN A 1 90 ? -20.147 16.824 3.650 1.00 48.81 90 ASN A C 1
ATOM 708 O O . ASN A 1 90 ? -19.555 15.757 3.499 1.00 48.81 90 ASN A O 1
ATOM 712 N N . LEU A 1 91 ? -19.496 17.977 3.831 1.00 53.50 91 LEU A N 1
ATOM 713 C CA . LEU A 1 91 ? -18.038 18.134 3.926 1.00 53.50 91 LEU A CA 1
ATOM 714 C C . LEU A 1 91 ? -17.400 17.315 5.065 1.00 53.50 91 LEU A C 1
ATOM 716 O O . LEU A 1 91 ? -16.183 17.112 5.044 1.00 53.50 91 LEU A O 1
ATOM 720 N N . ASP A 1 92 ? -18.215 16.802 5.989 1.00 56.62 92 ASP A N 1
ATOM 721 C CA . ASP A 1 92 ? -17.789 16.068 7.184 1.00 56.62 92 ASP A CA 1
ATOM 722 C C . ASP A 1 92 ? -17.626 14.552 6.992 1.00 56.62 92 ASP A C 1
ATOM 724 O O . ASP A 1 92 ? -17.009 13.894 7.830 1.00 56.62 92 ASP A O 1
ATOM 728 N N . LYS A 1 93 ? -18.129 13.968 5.894 1.00 67.19 93 LYS A N 1
ATOM 729 C CA . LYS A 1 93 ? -18.062 12.512 5.652 1.00 67.19 93 LYS A CA 1
ATOM 730 C C . LYS A 1 93 ? -17.247 12.196 4.404 1.00 67.19 93 LYS A C 1
ATOM 732 O O . LYS A 1 93 ? -17.789 11.892 3.346 1.00 67.19 93 LYS A O 1
ATOM 737 N N . LYS A 1 94 ? -15.924 12.302 4.523 1.00 74.31 94 LYS A N 1
ATOM 738 C CA . LYS A 1 94 ? -14.987 11.959 3.444 1.00 74.31 94 LYS A CA 1
ATOM 739 C C . LYS A 1 94 ? -14.563 10.500 3.552 1.00 74.31 94 LYS A C 1
ATOM 741 O O . LYS A 1 94 ? -14.272 10.021 4.645 1.00 74.31 94 LYS A O 1
ATOM 746 N N . ASP A 1 95 ? -14.489 9.818 2.414 1.00 85.31 95 ASP A N 1
ATOM 747 C CA . ASP A 1 95 ? -13.787 8.536 2.330 1.00 85.31 95 ASP A CA 1
ATOM 748 C C . ASP A 1 95 ? -12.340 8.699 2.814 1.00 85.31 95 ASP A C 1
ATOM 750 O O . ASP A 1 95 ? -11.779 9.799 2.797 1.00 85.31 95 ASP A O 1
ATOM 754 N N . GLY A 1 96 ? -11.730 7.597 3.227 1.00 88.38 96 GLY A N 1
ATOM 755 C CA . GLY A 1 96 ? -10.342 7.586 3.673 1.00 88.38 96 GLY A CA 1
ATOM 756 C C . GLY A 1 96 ? -9.575 6.417 3.087 1.00 88.38 96 GLY A C 1
ATOM 757 O O . GLY A 1 96 ? -10.049 5.741 2.174 1.00 88.38 96 GLY A O 1
ATOM 758 N N . PHE A 1 97 ? -8.387 6.171 3.633 1.00 91.00 97 PHE A N 1
ATOM 759 C CA . PHE A 1 97 ? -7.492 5.137 3.130 1.00 91.00 97 PHE A CA 1
ATOM 760 C C . PHE A 1 97 ? -6.974 4.231 4.240 1.00 91.00 97 PHE A C 1
ATOM 762 O O . PHE A 1 97 ? -6.584 4.678 5.320 1.00 91.00 97 PHE A O 1
ATOM 769 N N . LEU A 1 98 ? -6.933 2.935 3.94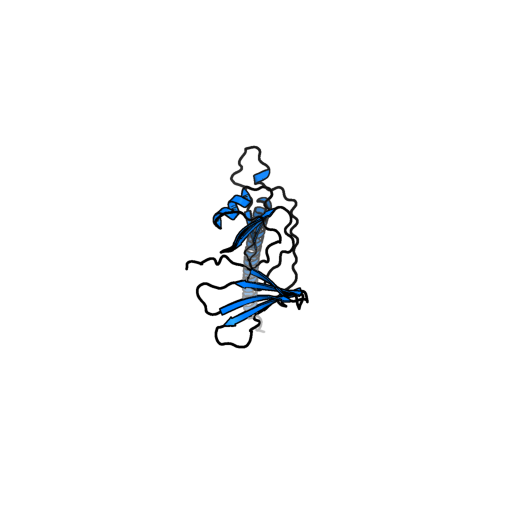5 1.00 90.50 98 LEU A N 1
ATOM 770 C CA . LEU A 1 98 ? -6.222 1.941 4.728 1.00 90.50 98 LEU A CA 1
ATOM 771 C C . LEU A 1 98 ? -4.821 1.763 4.141 1.00 90.50 98 LEU A C 1
ATOM 773 O O . LEU A 1 98 ? -4.677 1.305 3.011 1.00 90.50 98 LEU A O 1
ATOM 777 N N . LYS A 1 99 ? -3.797 2.098 4.927 1.00 92.69 99 LYS A N 1
ATOM 778 C CA . LYS A 1 99 ? -2.397 1.894 4.554 1.00 92.69 99 LYS A CA 1
ATOM 779 C C . LYS A 1 99 ? -1.974 0.445 4.810 1.00 92.69 99 LYS A C 1
ATOM 781 O O . LYS A 1 99 ? -2.042 -0.018 5.949 1.00 92.69 99 LYS A O 1
ATOM 786 N N . LEU A 1 100 ? -1.486 -0.226 3.774 1.00 90.62 100 LEU A N 1
ATOM 787 C CA . LEU A 1 100 ? -0.786 -1.506 3.833 1.00 90.62 100 LEU A CA 1
ATOM 788 C C . LEU A 1 100 ? 0.687 -1.275 3.479 1.00 90.62 100 LEU A C 1
ATOM 790 O O . LEU A 1 100 ? 0.990 -0.653 2.467 1.00 90.62 100 LEU A O 1
ATOM 794 N N . THR A 1 101 ? 1.599 -1.737 4.330 1.00 90.81 101 THR A N 1
ATOM 795 C CA . THR A 1 101 ? 3.048 -1.540 4.168 1.00 90.81 101 THR A CA 1
ATOM 796 C C . THR A 1 101 ? 3.706 -2.762 3.546 1.00 90.81 101 THR A C 1
ATOM 798 O O . THR A 1 101 ? 3.225 -3.872 3.773 1.00 90.81 101 THR A O 1
ATOM 801 N N . THR A 1 102 ? 4.833 -2.550 2.857 1.00 88.19 102 THR A N 1
ATOM 802 C CA . THR A 1 102 ? 5.671 -3.617 2.271 1.00 88.19 102 THR A CA 1
ATOM 803 C C . THR A 1 102 ? 4.867 -4.569 1.388 1.00 88.19 102 THR A C 1
ATOM 805 O O . THR A 1 102 ? 4.917 -5.789 1.546 1.00 88.19 102 THR A O 1
ATOM 808 N N . MET A 1 103 ? 4.083 -3.993 0.479 1.00 86.81 103 MET A N 1
ATOM 809 C CA . MET A 1 103 ? 3.218 -4.737 -0.426 1.00 86.81 103 MET A CA 1
ATOM 810 C C . MET A 1 103 ? 3.826 -4.804 -1.829 1.00 86.81 103 MET A C 1
ATOM 812 O O . MET A 1 103 ? 4.366 -3.816 -2.338 1.00 86.81 103 MET A O 1
ATOM 816 N N . LYS A 1 104 ? 3.652 -5.954 -2.477 1.00 86.50 104 LYS A N 1
ATOM 817 C CA . LYS A 1 104 ? 3.512 -6.046 -3.927 1.00 86.50 104 LYS A CA 1
ATOM 818 C C . LYS A 1 104 ? 2.213 -5.338 -4.302 1.00 86.50 104 LYS A C 1
ATOM 820 O O . LYS A 1 104 ? 1.146 -5.667 -3.779 1.00 86.50 104 LYS A O 1
ATOM 825 N N . VAL A 1 105 ? 2.327 -4.318 -5.140 1.00 88.25 105 VAL A N 1
ATOM 826 C CA . VAL A 1 105 ? 1.171 -3.572 -5.644 1.00 88.25 105 VAL A CA 1
ATOM 827 C C . VAL A 1 105 ? 0.515 -4.335 -6.803 1.00 88.25 105 VAL A C 1
ATOM 829 O O . VAL A 1 105 ? 1.208 -5.131 -7.436 1.00 88.25 105 VAL A O 1
ATOM 832 N N . PRO A 1 106 ? -0.785 -4.113 -7.080 1.00 85.62 106 PRO A N 1
ATOM 833 C CA . PRO A 1 106 ? -1.473 -4.795 -8.173 1.00 85.62 106 PRO A CA 1
ATOM 834 C C . PRO A 1 106 ? -0.819 -4.523 -9.530 1.00 85.62 106 PRO A C 1
ATOM 836 O O . PRO A 1 106 ? -0.247 -3.450 -9.757 1.00 85.62 106 PRO A O 1
ATOM 839 N N . GLU A 1 107 ? -0.975 -5.469 -10.453 1.00 77.81 107 GLU A N 1
ATOM 840 C CA . GLU A 1 107 ? -0.581 -5.286 -11.849 1.00 77.81 107 GLU A CA 1
ATOM 841 C C . GLU A 1 107 ? -1.408 -4.164 -12.518 1.00 77.81 107 GLU A C 1
ATOM 843 O O . GLU A 1 107 ? -2.519 -3.855 -12.083 1.00 77.81 107 GLU A O 1
ATOM 848 N N . LEU A 1 108 ? -0.862 -3.542 -13.573 1.00 80.38 108 LEU A N 1
ATOM 849 C CA . LEU A 1 108 ? -1.540 -2.536 -14.413 1.00 80.38 108 LEU A CA 1
ATOM 850 C C . LEU A 1 108 ? -1.997 -1.268 -13.667 1.00 80.38 108 LEU A C 1
ATOM 852 O O . LEU A 1 108 ? -3.179 -0.937 -13.614 1.00 80.38 108 LEU A O 1
ATOM 856 N N . ALA A 1 109 ? -1.037 -0.533 -13.108 1.00 86.06 109 ALA A N 1
ATOM 857 C CA . ALA A 1 109 ? -1.303 0.777 -12.523 1.00 86.06 109 ALA A CA 1
ATOM 858 C C . ALA A 1 109 ? -1.566 1.857 -13.584 1.00 86.06 109 ALA A C 1
ATOM 860 O O . ALA A 1 109 ? -0.832 1.964 -14.572 1.00 86.06 109 ALA A O 1
ATOM 861 N N . ASP A 1 110 ? -2.528 2.734 -13.300 1.00 86.12 110 ASP A N 1
ATOM 862 C CA . ASP A 1 110 ? -2.648 4.017 -13.976 1.00 86.12 110 ASP A CA 1
ATOM 863 C C . ASP A 1 110 ? -1.600 4.978 -13.405 1.00 86.12 110 ASP A C 1
ATOM 865 O O . ASP A 1 110 ? -1.565 5.291 -12.208 1.00 86.12 110 ASP A O 1
ATOM 869 N N . TRP A 1 111 ? -0.721 5.456 -14.280 1.00 82.75 111 TRP A N 1
ATOM 870 C CA . TRP A 1 111 ? 0.307 6.424 -13.927 1.00 82.75 111 TRP A CA 1
ATOM 871 C C . TRP A 1 111 ? -0.299 7.811 -13.837 1.00 82.75 111 TRP A C 1
ATOM 873 O O . TRP A 1 111 ? -0.697 8.392 -14.850 1.00 82.75 111 TRP A O 1
ATOM 883 N N . VAL A 1 112 ? -0.320 8.378 -12.634 1.00 70.06 112 VAL A N 1
ATOM 884 C CA . VAL A 1 112 ? -0.779 9.753 -12.452 1.00 70.06 112 VAL A CA 1
ATOM 885 C C . VAL A 1 112 ? 0.423 10.656 -12.219 1.00 70.06 112 VAL A C 1
ATOM 887 O O . VAL A 1 112 ? 1.259 10.424 -11.348 1.00 70.06 112 VAL A O 1
ATOM 890 N N . SER A 1 113 ? 0.542 11.713 -13.018 1.00 68.00 113 SER A N 1
ATOM 891 C CA . SER A 1 113 ? 1.574 12.721 -12.780 1.00 68.00 113 SER A CA 1
ATOM 892 C C . SER A 1 113 ? 1.221 13.491 -11.509 1.00 68.00 113 SER A C 1
ATOM 894 O O . SER A 1 113 ? 0.204 14.185 -11.453 1.00 68.00 113 SER A O 1
ATOM 896 N N . GLY A 1 114 ? 2.046 13.363 -10.470 1.00 71.25 114 GLY A N 1
ATOM 897 C CA . GLY A 1 114 ? 1.806 14.072 -9.222 1.00 71.25 114 GLY A CA 1
ATOM 898 C C . GLY A 1 114 ? 2.845 13.791 -8.134 1.00 71.25 114 GLY A C 1
ATOM 899 O O . GLY A 1 114 ? 3.414 12.697 -8.076 1.00 71.25 114 GLY A O 1
ATOM 900 N N . PRO A 1 115 ? 3.106 14.768 -7.250 1.00 77.69 115 PRO A N 1
ATOM 901 C CA . PRO A 1 115 ? 3.860 14.531 -6.027 1.00 77.69 115 PRO A CA 1
ATOM 902 C C . PRO A 1 115 ? 3.066 13.635 -5.062 1.00 77.69 115 PRO A C 1
ATOM 904 O O . PRO A 1 115 ? 1.842 13.534 -5.135 1.00 77.69 115 PRO A O 1
ATOM 907 N N . LYS A 1 116 ? 3.762 13.012 -4.102 1.00 80.69 116 LYS A N 1
ATOM 908 C CA . LYS A 1 116 ? 3.185 12.065 -3.126 1.00 80.69 116 LYS A CA 1
ATOM 909 C C . LYS A 1 116 ? 1.897 12.554 -2.450 1.00 80.69 116 LYS A C 1
ATOM 911 O O . LYS A 1 116 ? 0.989 11.767 -2.211 1.00 80.69 116 LYS A O 1
ATOM 916 N N . ASN A 1 117 ? 1.835 13.840 -2.112 1.00 81.31 117 ASN A N 1
ATOM 917 C CA . ASN A 1 117 ? 0.705 14.471 -1.424 1.00 81.31 117 ASN A CA 1
ATOM 918 C C . ASN A 1 117 ? -0.521 14.706 -2.322 1.00 81.31 117 ASN A C 1
ATOM 920 O O . ASN A 1 117 ? -1.592 15.022 -1.805 1.00 81.31 117 ASN A O 1
ATOM 924 N N . GLU A 1 118 ? -0.379 14.566 -3.638 1.00 86.62 118 GLU A N 1
ATOM 925 C CA . GLU A 1 118 ? -1.467 14.770 -4.593 1.00 86.62 118 GLU A CA 1
ATOM 926 C C . GLU A 1 118 ? -2.146 13.455 -4.996 1.00 86.62 118 GLU A C 1
ATOM 928 O O . GLU A 1 118 ? -3.336 13.469 -5.302 1.00 86.62 118 GLU A O 1
ATOM 933 N N . CYS A 1 119 ? -1.449 12.316 -4.875 1.00 89.75 119 CYS A N 1
ATOM 934 C CA . CYS A 1 119 ? -2.005 10.978 -5.118 1.00 89.75 119 CYS A CA 1
ATOM 935 C C . CYS A 1 119 ? -3.324 10.737 -4.380 1.00 89.75 119 CYS A C 1
ATOM 937 O O . CYS A 1 119 ? -4.309 10.274 -4.953 1.00 89.75 119 CYS A O 1
ATOM 939 N N . GLU A 1 120 ? -3.342 11.084 -3.092 1.00 90.50 120 GLU A N 1
ATOM 940 C CA . GLU A 1 120 ? -4.507 10.894 -2.237 1.00 90.50 120 GLU A CA 1
ATOM 941 C C . GLU A 1 120 ? -5.689 11.737 -2.726 1.00 90.50 120 GLU A C 1
ATOM 943 O O . GLU A 1 120 ? -6.806 11.240 -2.869 1.00 90.50 120 GLU A O 1
ATOM 948 N N . LYS A 1 121 ? -5.441 13.013 -3.047 1.00 88.88 121 LYS A N 1
ATOM 949 C CA . LYS A 1 121 ? -6.487 13.924 -3.521 1.00 88.88 121 LYS A CA 1
ATOM 950 C C . LYS A 1 121 ? -7.033 13.495 -4.874 1.00 88.88 121 LYS A C 1
ATOM 952 O O . LYS A 1 121 ? -8.250 13.476 -5.043 1.00 88.88 121 LYS A O 1
ATOM 957 N N . GLN A 1 122 ? -6.157 13.130 -5.806 1.00 88.62 122 GLN A N 1
ATOM 958 C CA . GLN A 1 122 ? -6.538 12.657 -7.134 1.00 88.62 122 GLN A CA 1
ATOM 959 C C . GLN A 1 122 ? -7.388 11.390 -7.035 1.00 88.62 122 GLN A C 1
ATOM 961 O O . GLN A 1 122 ? -8.453 11.320 -7.648 1.00 88.62 122 GLN A O 1
ATOM 966 N N . CYS A 1 123 ? -6.987 10.435 -6.191 1.00 89.69 123 CYS A N 1
ATOM 967 C CA . CYS A 1 123 ? -7.781 9.235 -5.958 1.00 89.69 123 CYS A CA 1
ATOM 968 C C . CYS A 1 123 ? -9.141 9.567 -5.326 1.00 89.69 123 CYS A C 1
ATOM 970 O O . CYS A 1 123 ? -10.162 9.064 -5.777 1.00 89.69 123 CYS A O 1
ATOM 972 N N . LEU A 1 124 ? -9.204 10.474 -4.343 1.00 87.62 124 LEU A N 1
ATOM 973 C CA . LEU A 1 124 ? -10.482 10.899 -3.754 1.00 87.62 124 LEU A CA 1
ATOM 974 C C . LEU A 1 124 ? -11.409 11.593 -4.759 1.00 87.62 124 LEU A C 1
ATOM 976 O O . LEU A 1 124 ? -12.628 11.460 -4.641 1.00 87.62 124 LEU A O 1
ATOM 980 N N . MET A 1 125 ? -10.861 12.353 -5.712 1.00 84.94 125 MET A N 1
ATOM 981 C CA . MET A 1 125 ? -11.635 13.032 -6.759 1.00 84.94 125 MET A CA 1
ATOM 982 C C . MET A 1 125 ? -12.137 12.077 -7.846 1.00 84.94 125 MET A C 1
ATOM 984 O O . MET A 1 125 ? -13.168 12.354 -8.453 1.00 84.94 125 MET A O 1
ATOM 988 N N . ASN A 1 126 ? -11.453 10.956 -8.072 1.00 86.25 126 ASN A N 1
ATOM 989 C CA . ASN A 1 126 ? -11.876 9.940 -9.026 1.00 86.25 126 ASN A CA 1
ATOM 990 C C . ASN A 1 126 ? -12.756 8.885 -8.337 1.00 86.25 126 ASN A C 1
ATOM 992 O O . ASN A 1 126 ? -12.281 8.098 -7.524 1.00 86.25 126 ASN A O 1
ATOM 996 N N . CYS A 1 127 ? -14.042 8.840 -8.679 1.00 85.06 127 CYS A N 1
ATOM 997 C CA . CYS A 1 127 ? -14.999 7.883 -8.113 1.00 85.06 127 CYS A CA 1
ATOM 998 C C . CYS A 1 127 ? -14.689 6.416 -8.424 1.00 85.06 127 CYS A C 1
ATOM 1000 O O . CYS A 1 127 ? -15.105 5.539 -7.674 1.00 85.06 127 CYS A O 1
ATOM 1002 N N . SER A 1 128 ? -13.938 6.150 -9.488 1.00 85.88 128 SER A N 1
ATOM 1003 C CA . SER A 1 128 ? -13.520 4.797 -9.844 1.00 85.88 128 SER A CA 1
ATOM 1004 C C . SER A 1 128 ? -12.257 4.355 -9.104 1.00 85.88 128 SER A C 1
ATOM 1006 O O . SER A 1 128 ? -11.971 3.160 -9.080 1.00 85.88 128 SER A O 1
ATOM 1008 N N . CYS A 1 129 ? -11.514 5.283 -8.484 1.00 89.56 129 CYS A N 1
ATOM 1009 C CA . CYS A 1 129 ? -10.261 4.962 -7.809 1.00 89.56 129 CYS A CA 1
ATOM 1010 C C . CYS A 1 129 ? -10.507 4.158 -6.530 1.00 89.56 129 CYS A C 1
ATOM 1012 O O . CYS A 1 129 ? -11.186 4.624 -5.608 1.00 89.56 129 CYS A O 1
ATOM 1014 N N . THR A 1 130 ? -9.901 2.974 -6.458 1.00 90.25 130 THR A N 1
ATOM 1015 C CA . THR A 1 130 ? -10.008 2.037 -5.333 1.00 90.25 130 THR A CA 1
ATOM 1016 C C . THR A 1 130 ? -8.722 1.940 -4.521 1.00 90.25 130 THR A C 1
ATOM 1018 O O . THR A 1 130 ? -8.783 1.600 -3.337 1.00 90.25 130 THR A O 1
ATOM 1021 N N . ALA A 1 131 ? -7.569 2.289 -5.096 1.00 92.38 131 ALA A N 1
ATOM 1022 C CA . ALA A 1 131 ? -6.309 2.385 -4.368 1.00 92.38 131 ALA A CA 1
ATOM 1023 C C . ALA A 1 131 ? -5.305 3.329 -5.036 1.00 92.38 131 ALA A C 1
ATOM 1025 O O . ALA A 1 131 ? -5.397 3.616 -6.229 1.00 92.38 131 ALA A O 1
ATOM 1026 N N . TYR A 1 132 ? -4.309 3.762 -4.265 1.00 92.94 132 TYR A N 1
ATOM 1027 C CA . TYR A 1 132 ? -3.115 4.415 -4.790 1.00 92.94 132 TYR A CA 1
ATOM 1028 C C . TYR A 1 132 ? -1.849 3.941 -4.073 1.00 92.94 132 TYR A C 1
ATOM 1030 O O . TYR A 1 132 ? -1.894 3.406 -2.965 1.00 92.94 132 TYR A O 1
ATOM 1038 N N . ALA A 1 133 ? -0.701 4.162 -4.698 1.00 93.00 133 ALA A N 1
ATOM 1039 C CA . ALA A 1 133 ? 0.617 3.961 -4.122 1.00 93.00 133 ALA A CA 1
ATOM 1040 C C . ALA A 1 133 ? 1.561 5.054 -4.625 1.00 93.00 133 ALA A C 1
ATOM 1042 O O . ALA A 1 133 ? 1.327 5.690 -5.654 1.00 93.00 133 ALA A O 1
ATOM 1043 N N . TYR A 1 134 ? 2.642 5.278 -3.887 1.00 89.88 134 TYR A N 1
ATOM 1044 C CA . TYR A 1 134 ? 3.695 6.195 -4.302 1.00 89.88 134 TYR A CA 1
ATOM 1045 C C . TYR A 1 134 ? 5.050 5.545 -4.086 1.00 89.88 134 TYR A C 1
ATOM 1047 O O . TYR A 1 134 ? 5.355 5.101 -2.977 1.00 89.88 134 TYR A O 1
ATOM 1055 N N . TYR A 1 135 ? 5.876 5.556 -5.127 1.00 84.75 135 TYR A N 1
ATOM 1056 C CA . TYR A 1 135 ? 7.247 5.075 -5.050 1.00 84.75 135 TYR A CA 1
ATOM 1057 C C . TYR A 1 135 ? 8.216 6.149 -5.541 1.00 84.75 135 TYR A C 1
ATOM 1059 O O . TYR A 1 135 ? 8.017 6.771 -6.585 1.00 84.75 135 TYR A O 1
ATOM 1067 N N . GLN A 1 136 ? 9.274 6.402 -4.773 1.00 80.88 136 GLN A N 1
ATOM 1068 C CA . GLN A 1 136 ? 10.244 7.442 -5.108 1.00 80.88 136 GLN A CA 1
ATOM 1069 C C . GLN A 1 136 ? 11.021 7.063 -6.378 1.00 80.88 136 GLN A C 1
ATOM 1071 O O . GLN A 1 136 ? 11.594 5.985 -6.458 1.00 80.88 136 GLN A O 1
ATOM 1076 N N . GLY A 1 137 ? 11.034 7.952 -7.374 1.00 75.56 137 GLY A N 1
ATOM 1077 C CA . GLY A 1 137 ? 11.661 7.718 -8.686 1.00 75.56 137 GLY A CA 1
ATOM 1078 C C . GLY A 1 137 ? 10.719 7.130 -9.741 1.00 75.56 137 GLY A C 1
ATOM 1079 O O . GLY A 1 137 ? 10.975 7.284 -10.928 1.00 75.56 137 GLY A O 1
ATOM 1080 N N . ILE A 1 138 ? 9.609 6.533 -9.308 1.00 79.19 138 ILE A N 1
ATOM 1081 C CA . ILE A 1 138 ? 8.570 5.963 -10.169 1.00 79.19 138 ILE A CA 1
ATOM 1082 C C . ILE A 1 138 ? 7.357 6.912 -10.252 1.00 79.19 138 ILE A C 1
ATOM 1084 O O . ILE A 1 138 ? 6.846 7.185 -11.332 1.00 79.19 138 ILE A O 1
ATOM 1088 N N . GLY A 1 139 ? 6.945 7.489 -9.121 1.00 85.62 139 GLY A N 1
ATOM 1089 C CA . GLY A 1 139 ? 5.846 8.449 -9.036 1.00 85.62 139 GLY A CA 1
ATOM 1090 C C . GLY A 1 139 ? 4.561 7.853 -8.465 1.00 85.62 139 GLY A C 1
ATOM 1091 O O . GLY A 1 139 ? 4.594 6.906 -7.671 1.00 85.62 139 GLY A O 1
ATOM 1092 N N . CYS A 1 140 ? 3.435 8.476 -8.815 1.00 89.94 140 CYS A N 1
ATOM 1093 C CA . CYS A 1 140 ? 2.114 8.095 -8.340 1.00 89.94 140 CYS A CA 1
ATOM 1094 C C . CYS A 1 140 ? 1.499 6.999 -9.211 1.00 89.94 140 CYS A C 1
ATOM 1096 O O . CYS A 1 140 ? 1.482 7.107 -10.437 1.00 89.94 140 CYS A O 1
ATOM 1098 N N . MET A 1 141 ? 0.938 5.992 -8.556 1.00 91.25 141 MET A N 1
ATOM 1099 C CA . MET A 1 141 ? 0.200 4.899 -9.178 1.00 91.25 141 MET A CA 1
ATOM 1100 C C . MET A 1 141 ? -1.196 4.852 -8.572 1.00 91.25 141 MET A C 1
ATOM 1102 O O . MET A 1 141 ? -1.334 4.952 -7.349 1.00 91.25 141 MET A O 1
ATOM 1106 N N . SER A 1 142 ? -2.221 4.691 -9.400 1.00 91.69 142 SER A N 1
ATOM 1107 C CA . SER A 1 142 ? -3.592 4.470 -8.950 1.00 91.69 142 SER A CA 1
ATOM 1108 C C . SER A 1 142 ? -4.216 3.273 -9.655 1.00 91.69 142 SER A C 1
ATOM 1110 O O . SER A 1 142 ? -3.772 2.850 -10.719 1.00 91.69 142 SER A O 1
ATOM 1112 N N . TRP A 1 143 ? -5.238 2.707 -9.022 1.00 91.31 143 TRP A N 1
ATOM 1113 C CA . TRP A 1 143 ? -5.995 1.584 -9.561 1.00 91.31 143 TRP A CA 1
ATOM 1114 C C . TRP A 1 143 ? -7.483 1.875 -9.485 1.00 91.31 143 TRP A C 1
ATOM 1116 O O . TRP A 1 143 ? -7.964 2.497 -8.529 1.00 91.31 143 TRP A O 1
ATOM 1126 N N . SER A 1 144 ? -8.198 1.379 -10.489 1.00 87.69 144 SER A N 1
ATOM 1127 C CA . SER A 1 144 ? -9.652 1.413 -10.555 1.00 87.69 144 SER A CA 1
ATOM 1128 C C . SER A 1 144 ? -10.211 -0.00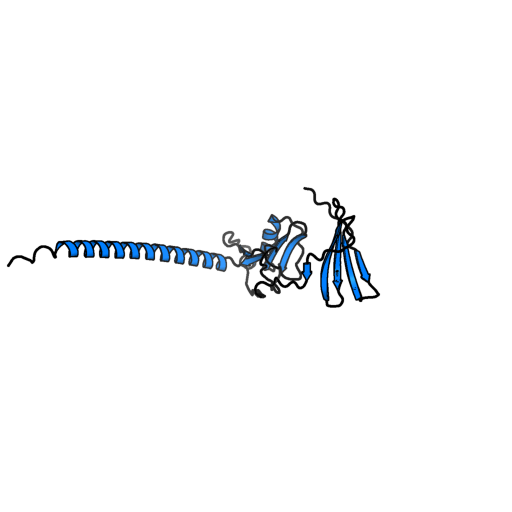7 -10.521 1.00 87.69 144 SER A C 1
ATOM 1130 O O . SER A 1 144 ? -9.692 -0.906 -11.177 1.00 87.69 144 SER A O 1
ATOM 1132 N N . GLY A 1 145 ? -11.288 -0.216 -9.766 1.00 82.94 145 GLY A N 1
ATOM 1133 C CA . GLY A 1 145 ? -11.919 -1.529 -9.635 1.00 82.94 145 GLY A CA 1
ATOM 1134 C C . GLY A 1 145 ? -11.128 -2.507 -8.759 1.00 82.94 145 GLY A C 1
ATOM 1135 O O . GLY A 1 145 ? -10.720 -2.171 -7.644 1.00 82.94 145 GLY A O 1
ATOM 1136 N N . ASN A 1 146 ? -10.982 -3.740 -9.234 1.00 83.38 146 ASN A N 1
ATOM 1137 C CA . ASN A 1 146 ? -10.499 -4.861 -8.432 1.00 83.38 146 ASN A CA 1
ATOM 1138 C C . ASN A 1 146 ? -8.987 -4.855 -8.287 1.00 83.38 146 ASN A C 1
ATOM 1140 O O . ASN A 1 146 ? -8.266 -4.775 -9.276 1.00 83.38 146 ASN A O 1
ATOM 1144 N N . LEU A 1 147 ? -8.518 -5.033 -7.057 1.00 86.31 147 LEU A N 1
ATOM 1145 C CA . LEU A 1 147 ? -7.094 -5.187 -6.785 1.00 86.31 147 LEU A CA 1
ATOM 1146 C C . LEU A 1 147 ? -6.794 -6.683 -6.750 1.00 86.31 147 LEU A C 1
ATOM 1148 O O . LEU A 1 147 ? -7.220 -7.366 -5.820 1.00 86.31 147 LEU A O 1
ATOM 1152 N N . VAL A 1 148 ? -6.115 -7.188 -7.771 1.00 83.94 148 VAL A N 1
ATOM 1153 C CA . VAL A 1 148 ? -5.668 -8.585 -7.864 1.00 83.94 148 VAL A CA 1
ATOM 1154 C C . VAL A 1 148 ? -4.152 -8.647 -7.730 1.00 83.94 148 VAL A C 1
ATOM 1156 O O . VAL A 1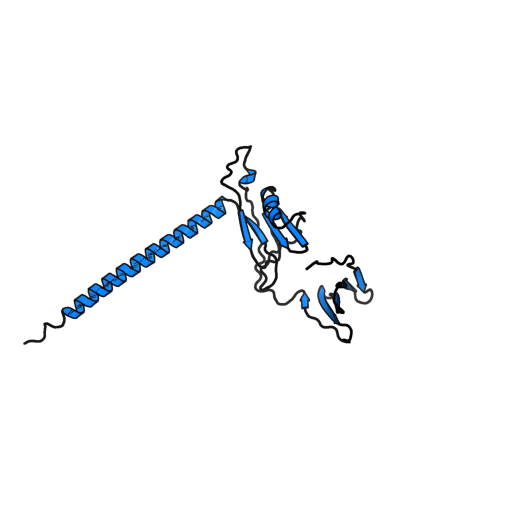 148 ? -3.478 -7.635 -7.910 1.00 83.94 148 VAL A O 1
ATOM 1159 N N . ASP A 1 149 ? -3.624 -9.822 -7.394 1.00 81.69 149 ASP A N 1
ATOM 1160 C CA . ASP A 1 149 ? -2.177 -10.056 -7.302 1.00 81.69 149 ASP A CA 1
ATOM 1161 C C . ASP A 1 149 ? -1.446 -9.122 -6.306 1.00 81.69 149 ASP A C 1
ATOM 1163 O O . ASP A 1 149 ? -0.293 -8.727 -6.489 1.00 81.69 149 ASP A O 1
ATOM 1167 N N . ILE A 1 150 ? -2.125 -8.758 -5.210 1.00 85.12 150 ILE A N 1
ATOM 1168 C CA . ILE A 1 150 ? -1.465 -8.110 -4.074 1.00 85.12 150 ILE A CA 1
ATOM 1169 C C . ILE A 1 150 ? -0.865 -9.163 -3.150 1.00 85.12 150 ILE A C 1
ATOM 1171 O O . ILE A 1 150 ? -1.504 -10.159 -2.811 1.00 85.12 150 ILE A O 1
ATOM 1175 N N . GLN A 1 151 ? 0.354 -8.901 -2.694 1.00 83.50 151 GLN A N 1
ATOM 1176 C CA . GLN A 1 151 ? 1.101 -9.795 -1.816 1.00 83.50 151 GLN A CA 1
ATOM 1177 C C . GLN A 1 151 ? 1.837 -8.977 -0.763 1.00 83.50 151 GLN A C 1
ATOM 1179 O O . GLN A 1 151 ? 2.297 -7.870 -1.033 1.00 83.50 151 GLN A O 1
ATOM 1184 N N . LYS A 1 152 ? 1.964 -9.510 0.451 1.00 83.62 152 LYS A N 1
ATOM 1185 C CA . LYS A 1 152 ? 2.812 -8.902 1.475 1.00 83.62 152 LYS A CA 1
ATOM 1186 C C . LYS A 1 152 ? 4.216 -9.483 1.379 1.00 83.62 152 LYS A C 1
ATOM 1188 O O . LYS A 1 152 ? 4.386 -10.693 1.471 1.00 83.62 152 LYS A O 1
ATOM 1193 N N . PHE A 1 153 ? 5.212 -8.619 1.257 1.00 79.38 153 PHE A N 1
ATOM 1194 C CA . PHE A 1 153 ? 6.610 -9.015 1.328 1.00 79.38 153 PHE A CA 1
ATOM 1195 C C . PHE A 1 153 ? 7.136 -8.934 2.763 1.00 79.38 153 PHE A C 1
ATOM 1197 O O . PHE A 1 153 ? 6.675 -8.125 3.576 1.00 79.38 153 PHE A O 1
ATOM 1204 N N . SER A 1 154 ? 8.090 -9.814 3.077 1.00 76.88 154 SER A N 1
ATOM 1205 C CA . SER A 1 154 ? 8.778 -9.881 4.373 1.00 76.88 154 SER A CA 1
ATOM 1206 C C . SER A 1 154 ? 9.672 -8.665 4.604 1.00 76.88 154 SER A C 1
ATOM 1208 O O . SER A 1 154 ? 9.769 -8.150 5.717 1.00 76.88 154 SER A O 1
ATOM 1210 N N . SER A 1 155 ? 10.291 -8.187 3.531 1.00 74.50 155 SER A N 1
ATOM 1211 C CA . SER A 1 155 ? 11.114 -6.992 3.479 1.00 74.50 155 SER A CA 1
ATOM 1212 C C . SER A 1 155 ? 11.024 -6.408 2.076 1.00 74.50 155 SER A C 1
ATOM 1214 O O . SER A 1 155 ? 10.884 -7.167 1.122 1.00 74.50 155 SER A O 1
ATOM 1216 N N . HIS A 1 156 ? 11.144 -5.082 1.965 1.00 75.75 156 HIS A N 1
ATOM 1217 C CA . HIS A 1 156 ? 11.099 -4.345 0.697 1.00 75.75 156 HIS A CA 1
ATOM 1218 C C . HIS A 1 156 ? 9.739 -4.457 -0.026 1.00 75.75 156 HIS A C 1
ATOM 1220 O O . HIS A 1 156 ? 9.125 -5.506 -0.123 1.00 75.75 156 HIS A O 1
ATOM 1226 N N . GLY A 1 157 ? 9.192 -3.335 -0.484 1.00 81.12 157 GLY A N 1
ATOM 1227 C CA . GLY A 1 157 ? 7.854 -3.271 -1.080 1.00 81.12 157 GLY A CA 1
ATOM 1228 C C . GLY A 1 157 ? 7.275 -1.870 -0.954 1.00 81.12 157 GLY A C 1
ATOM 1229 O O . GLY A 1 157 ? 7.792 -1.049 -0.193 1.00 81.12 157 GLY A O 1
ATOM 1230 N N . ALA A 1 158 ? 6.215 -1.582 -1.700 1.00 87.88 158 ALA A N 1
ATOM 1231 C CA . ALA A 1 158 ? 5.597 -0.264 -1.673 1.00 87.88 158 ALA A CA 1
ATOM 1232 C C . ALA A 1 158 ? 4.508 -0.175 -0.594 1.00 87.88 158 ALA A C 1
ATOM 1234 O O . ALA A 1 158 ? 3.926 -1.175 -0.167 1.00 87.88 158 ALA A O 1
ATOM 1235 N N . ASP A 1 159 ? 4.225 1.052 -0.160 1.00 91.75 159 ASP A N 1
ATOM 1236 C CA . ASP A 1 159 ? 3.042 1.339 0.643 1.00 91.75 159 ASP A CA 1
ATOM 1237 C C . ASP A 1 159 ? 1.824 1.458 -0.289 1.00 91.75 159 ASP A C 1
ATOM 1239 O O . ASP A 1 159 ? 1.783 2.343 -1.148 1.00 91.75 159 ASP A O 1
ATOM 1243 N N . LEU A 1 160 ? 0.830 0.588 -0.098 1.00 92.62 160 LEU A N 1
ATOM 1244 C CA . LEU A 1 160 ? -0.437 0.583 -0.831 1.00 92.62 160 LEU A CA 1
ATOM 1245 C C . LEU A 1 160 ? -1.549 1.175 0.041 1.00 92.62 160 LEU A C 1
ATOM 1247 O O . LEU A 1 160 ? -1.752 0.762 1.182 1.00 92.62 160 LEU A O 1
ATOM 1251 N N . TYR A 1 161 ? -2.295 2.131 -0.498 1.00 92.75 161 TYR A N 1
ATOM 1252 C CA . TYR A 1 161 ? -3.367 2.841 0.190 1.00 92.75 161 TYR A CA 1
ATOM 1253 C C . TYR A 1 161 ? -4.705 2.478 -0.445 1.00 92.75 161 TYR A C 1
ATOM 1255 O O . TYR A 1 161 ? -5.018 2.924 -1.545 1.00 92.75 161 TYR A O 1
ATOM 1263 N N . ILE A 1 162 ? -5.509 1.675 0.250 1.00 92.06 162 ILE A N 1
ATOM 1264 C CA . ILE A 1 162 ? -6.808 1.206 -0.249 1.00 92.06 162 ILE A CA 1
ATOM 1265 C C . ILE A 1 162 ? -7.899 2.163 0.205 1.00 92.06 162 ILE A C 1
ATOM 1267 O O . ILE A 1 162 ? -8.041 2.410 1.405 1.00 92.06 162 ILE A O 1
ATOM 1271 N N . ARG A 1 163 ? -8.696 2.666 -0.735 1.00 90.75 163 ARG A N 1
ATOM 1272 C CA . ARG A 1 163 ? -9.828 3.541 -0.445 1.00 90.75 163 ARG A CA 1
ATOM 1273 C C . ARG A 1 163 ? -10.915 2.775 0.306 1.00 90.75 163 ARG A C 1
ATOM 1275 O O . ARG A 1 163 ? -11.307 1.674 -0.075 1.00 90.75 163 ARG A O 1
ATOM 1282 N N . VAL A 1 164 ? -11.407 3.373 1.382 1.00 88.44 164 VAL A N 1
ATOM 1283 C CA . VAL A 1 164 ? -12.449 2.829 2.260 1.00 88.44 164 VAL A CA 1
ATOM 1284 C C . VAL A 1 164 ? -13.550 3.871 2.436 1.00 88.44 164 VAL A C 1
ATOM 1286 O O . VAL A 1 164 ? -13.268 5.061 2.603 1.00 88.44 164 VAL A O 1
ATOM 1289 N N . ALA A 1 165 ? -14.808 3.429 2.410 1.00 84.94 165 ALA A N 1
ATOM 1290 C CA . ALA A 1 165 ? -15.943 4.313 2.648 1.00 84.94 165 ALA A CA 1
ATOM 1291 C C . ALA A 1 165 ? -15.905 4.869 4.081 1.00 84.94 165 ALA A C 1
ATOM 1293 O O . ALA A 1 165 ? -15.489 4.180 5.018 1.00 84.94 165 ALA A O 1
ATOM 1294 N N . TYR A 1 166 ? -16.389 6.098 4.277 1.00 81.75 166 TYR A N 1
ATOM 1295 C CA . TYR A 1 166 ? -16.426 6.732 5.603 1.00 81.75 166 TYR A CA 1
ATOM 1296 C C . TYR A 1 166 ? -17.115 5.860 6.671 1.00 81.75 166 TYR A C 1
ATOM 1298 O O . TYR A 1 166 ? -16.641 5.767 7.804 1.00 81.75 166 TYR A O 1
ATOM 1306 N N . SER A 1 167 ? -18.198 5.170 6.305 1.00 78.44 167 SER A N 1
ATOM 1307 C CA . SER A 1 167 ? -18.948 4.278 7.200 1.00 78.44 167 SER A CA 1
ATOM 1308 C C . SER A 1 167 ? -18.109 3.113 7.741 1.00 78.44 167 SER A C 1
ATOM 1310 O O . SER A 1 167 ? -18.279 2.720 8.896 1.00 78.44 167 SER A O 1
ATOM 1312 N N . GLU A 1 168 ? -17.167 2.581 6.956 1.00 80.75 168 GLU A N 1
ATOM 1313 C CA . GLU A 1 168 ? -16.243 1.533 7.407 1.00 80.75 168 GLU A CA 1
ATOM 1314 C C . GLU A 1 168 ? -15.242 2.073 8.436 1.00 80.75 168 GLU A C 1
ATOM 1316 O O . GLU A 1 168 ? -14.939 1.407 9.432 1.00 80.75 168 GLU A O 1
ATOM 1321 N N . ILE A 1 169 ? -14.741 3.292 8.210 1.00 80.62 169 ILE A N 1
ATOM 1322 C CA . ILE A 1 169 ? -13.803 3.961 9.118 1.00 80.62 169 ILE A CA 1
ATOM 1323 C C . ILE A 1 169 ? -14.491 4.251 10.452 1.00 80.62 169 ILE A C 1
ATOM 1325 O O . ILE A 1 169 ? -13.940 3.934 11.510 1.00 80.62 169 ILE A O 1
ATOM 1329 N N . ASP A 1 170 ? -15.701 4.806 10.405 1.00 79.50 170 ASP A N 1
ATOM 1330 C CA . ASP A 1 170 ? -16.477 5.145 11.594 1.00 79.50 170 ASP A CA 1
ATOM 1331 C C . ASP A 1 170 ? -16.842 3.893 12.404 1.00 79.50 170 ASP A C 1
ATOM 1333 O O . ASP A 1 170 ? -16.554 3.811 13.600 1.00 79.50 170 ASP A O 1
ATOM 1337 N N . LYS A 1 171 ? -17.329 2.834 11.738 1.00 81.94 171 LYS A N 1
ATOM 1338 C CA . LYS A 1 171 ? -17.594 1.537 12.379 1.00 81.94 171 LYS A CA 1
ATOM 1339 C C . LYS A 1 171 ? -16.350 0.984 13.078 1.00 81.94 171 LYS A C 1
ATOM 1341 O O . LYS A 1 171 ? -16.435 0.522 14.216 1.00 81.94 171 LYS A O 1
ATOM 1346 N N . LYS A 1 172 ? -15.179 1.053 12.435 1.00 80.19 172 LYS A N 1
ATOM 1347 C CA . LYS A 1 172 ? -13.907 0.605 13.027 1.00 80.19 172 LYS A CA 1
ATOM 1348 C C . LYS A 1 172 ? -13.506 1.445 14.242 1.00 80.19 172 LYS A C 1
ATOM 1350 O O . LYS A 1 172 ? -13.003 0.882 15.215 1.00 80.19 172 LYS A O 1
ATOM 1355 N N . ARG A 1 173 ? -13.720 2.765 14.212 1.00 81.94 173 ARG A N 1
ATOM 1356 C CA . ARG A 1 173 ? -13.466 3.664 15.352 1.00 81.94 173 ARG A CA 1
ATOM 1357 C C . ARG A 1 173 ? -14.378 3.331 16.532 1.00 81.94 173 ARG A C 1
ATOM 1359 O O . ARG A 1 173 ? -13.878 3.174 17.644 1.00 81.94 173 ARG A O 1
ATOM 1366 N N . ASN A 1 174 ? -15.670 3.148 16.274 1.00 84.56 174 ASN A N 1
ATOM 1367 C CA . ASN A 1 174 ? -16.658 2.804 17.294 1.00 84.56 174 ASN A CA 1
ATOM 1368 C C . ASN A 1 174 ? -16.346 1.448 17.942 1.00 84.56 174 ASN A C 1
ATOM 1370 O O . ASN A 1 174 ? -16.320 1.355 19.165 1.00 84.56 174 ASN A O 1
ATOM 1374 N N . MET A 1 175 ? -15.994 0.422 17.156 1.00 86.12 175 MET A N 1
ATOM 1375 C CA . MET A 1 175 ? -15.576 -0.874 17.711 1.00 86.12 175 MET A CA 1
ATOM 1376 C C . MET A 1 175 ? -14.335 -0.756 18.604 1.00 86.12 175 MET A C 1
ATOM 1378 O O . MET A 1 175 ? -14.338 -1.283 19.710 1.00 86.12 175 MET A O 1
ATOM 1382 N N . LYS A 1 176 ? -13.296 -0.022 18.177 1.00 86.38 176 LYS A N 1
ATOM 1383 C CA . LYS A 1 176 ? -12.093 0.195 19.004 1.00 86.38 176 LYS A CA 1
ATOM 1384 C C . LYS A 1 176 ? -12.410 0.900 20.323 1.00 86.38 176 LYS A C 1
ATOM 1386 O O . LYS A 1 176 ? -11.848 0.533 21.352 1.00 86.38 176 LYS A O 1
ATOM 1391 N N . PHE A 1 177 ? -13.294 1.897 20.292 1.00 88.31 177 PHE A N 1
ATOM 1392 C CA . PHE A 1 177 ? -13.737 2.599 21.493 1.00 88.31 177 PHE A CA 1
ATOM 1393 C C . PHE A 1 177 ? -14.484 1.655 22.444 1.00 88.31 177 PHE A C 1
ATOM 1395 O O . PHE A 1 177 ? -14.147 1.589 23.623 1.00 88.31 177 PHE A O 1
ATOM 1402 N N . LEU A 1 178 ? -15.424 0.861 21.922 1.00 89.69 178 LEU A N 1
ATOM 1403 C CA . LEU A 1 178 ? -16.162 -0.131 22.706 1.00 89.69 178 LEU A CA 1
ATOM 1404 C C . LEU A 1 178 ? -15.228 -1.166 23.351 1.00 89.69 178 LEU A C 1
ATOM 1406 O O . LEU A 1 178 ? -15.365 -1.443 24.540 1.00 89.69 178 LEU A O 1
ATOM 1410 N N . THR A 1 179 ? -14.238 -1.682 22.613 1.00 90.38 179 THR A N 1
ATOM 1411 C CA . THR A 1 179 ? -13.246 -2.623 23.160 1.00 90.38 179 THR A CA 1
ATOM 1412 C C . THR A 1 179 ? -12.378 -1.982 24.247 1.00 90.38 179 THR A C 1
ATOM 1414 O O . THR A 1 179 ? -12.119 -2.607 25.274 1.00 90.38 179 THR A O 1
ATOM 1417 N N . ALA A 1 180 ? -11.943 -0.731 24.068 1.00 91.88 180 ALA A N 1
ATOM 1418 C CA . ALA A 1 180 ? -11.165 -0.028 25.088 1.00 91.88 180 ALA A CA 1
ATOM 1419 C C . ALA A 1 180 ? -11.975 0.156 26.382 1.00 91.88 180 ALA A C 1
ATOM 1421 O O . ALA A 1 180 ? -11.489 -0.165 27.466 1.00 91.88 180 ALA A O 1
ATOM 1422 N N . VAL A 1 181 ? -13.233 0.591 26.269 1.00 93.50 181 VAL A N 1
ATOM 1423 C CA . VAL A 1 181 ? -14.133 0.767 27.417 1.00 93.50 181 VAL A CA 1
ATOM 1424 C C . VAL A 1 181 ? -14.387 -0.562 28.132 1.00 93.50 181 VAL A C 1
ATOM 1426 O O . VAL A 1 181 ? -14.297 -0.611 29.358 1.00 93.50 181 VAL A O 1
ATOM 1429 N N . SER A 1 182 ? -14.621 -1.660 27.402 1.00 93.00 182 SER A N 1
ATOM 1430 C CA . SER A 1 182 ? -14.844 -2.971 28.028 1.00 93.00 182 SER A CA 1
ATOM 1431 C C . SER A 1 182 ? -13.625 -3.477 28.806 1.00 93.00 182 SER A C 1
ATOM 1433 O O . SER A 1 182 ? -13.783 -4.059 29.876 1.00 93.00 182 SER A O 1
ATOM 1435 N N . VAL A 1 183 ? -12.409 -3.226 28.306 1.00 95.31 183 VAL A N 1
ATOM 1436 C CA . VAL A 1 183 ? -11.166 -3.623 28.990 1.00 95.31 183 VAL A CA 1
ATOM 1437 C C . VAL A 1 183 ? -10.961 -2.816 30.276 1.00 95.31 183 VAL A C 1
ATOM 1439 O O . VAL A 1 183 ? -10.591 -3.388 31.300 1.00 95.31 183 VAL A O 1
ATOM 1442 N N . ILE A 1 184 ? -11.252 -1.511 30.251 1.00 94.94 184 ILE A N 1
ATOM 1443 C CA . ILE A 1 184 ? -11.157 -0.631 31.429 1.00 94.94 184 ILE A CA 1
ATOM 1444 C C . ILE A 1 184 ? -12.172 -1.050 32.503 1.00 94.94 184 ILE A C 1
ATOM 1446 O O . ILE A 1 184 ? -11.828 -1.155 33.676 1.00 94.94 184 ILE A O 1
ATOM 1450 N N . ILE A 1 185 ? -13.420 -1.326 32.120 1.00 95.00 185 ILE A N 1
ATOM 1451 C CA . ILE A 1 185 ? -14.451 -1.760 33.074 1.00 95.00 185 ILE A CA 1
ATOM 1452 C C . ILE A 1 185 ? -14.075 -3.115 33.689 1.00 95.00 185 ILE A C 1
ATOM 1454 O O . ILE A 1 185 ? -14.165 -3.287 34.905 1.00 95.00 185 ILE A O 1
ATOM 1458 N N . GLY A 1 186 ? -13.598 -4.060 32.871 1.00 94.12 186 GLY A N 1
ATOM 1459 C CA . GLY A 1 186 ? -13.165 -5.374 33.344 1.00 94.12 186 GLY A CA 1
ATOM 1460 C C . GLY A 1 186 ? -12.011 -5.305 34.350 1.00 94.12 186 GLY A C 1
ATOM 1461 O O . GLY A 1 186 ? -12.042 -6.005 35.362 1.00 94.12 186 GLY A O 1
ATOM 1462 N N . SER A 1 187 ? -11.022 -4.434 34.124 1.00 94.94 187 SER A N 1
ATOM 1463 C CA . SER A 1 187 ? -9.880 -4.289 35.037 1.00 94.94 187 SER A CA 1
ATOM 1464 C C . SER A 1 187 ? -10.270 -3.666 36.381 1.00 94.94 187 SER A C 1
ATOM 1466 O O . SER A 1 187 ? -9.786 -4.116 37.421 1.00 94.94 187 SER A O 1
ATOM 1468 N N . ILE A 1 188 ? -11.191 -2.695 36.387 1.00 96.56 188 ILE A N 1
ATOM 1469 C CA . ILE A 1 188 ? -11.704 -2.074 37.617 1.00 96.56 188 ILE A CA 1
ATOM 1470 C C . ILE A 1 188 ? -12.474 -3.098 38.459 1.00 96.56 188 ILE A C 1
ATOM 1472 O O . ILE A 1 188 ? -12.226 -3.215 39.659 1.00 96.56 188 ILE A O 1
ATOM 1476 N N . ILE A 1 189 ? -13.370 -3.873 37.840 1.00 96.31 189 ILE A N 1
ATOM 1477 C CA . ILE A 1 189 ? -14.154 -4.899 38.546 1.00 96.31 189 ILE A CA 1
ATOM 1478 C C . ILE A 1 189 ? -13.225 -5.950 39.163 1.00 96.31 189 ILE A C 1
ATOM 1480 O O . ILE A 1 189 ? -13.365 -6.279 40.339 1.00 96.31 189 ILE A O 1
ATOM 1484 N N . MET A 1 190 ? -12.229 -6.419 38.408 1.00 95.62 190 MET A N 1
ATOM 1485 C CA . MET A 1 190 ? -11.232 -7.373 38.902 1.00 95.62 190 MET A CA 1
ATOM 1486 C C . MET A 1 190 ? -10.451 -6.838 40.109 1.00 95.62 190 MET A C 1
ATOM 1488 O O . MET A 1 190 ? -10.270 -7.562 41.089 1.00 95.62 190 MET A O 1
ATOM 1492 N N . ALA A 1 191 ? -10.025 -5.573 40.075 1.00 96.19 191 ALA A N 1
ATOM 1493 C CA . ALA A 1 191 ? -9.317 -4.947 41.191 1.00 96.19 191 ALA A CA 1
ATOM 1494 C C . ALA A 1 191 ? -10.198 -4.834 42.447 1.00 96.19 191 ALA A C 1
ATOM 1496 O O . ALA A 1 191 ? -9.740 -5.126 43.553 1.00 96.19 191 ALA A O 1
ATOM 1497 N N . ILE A 1 192 ? -11.474 -4.473 42.279 1.00 96.44 192 ILE A N 1
ATOM 1498 C CA . ILE A 1 192 ? -12.448 -4.388 43.375 1.00 96.44 192 ILE A CA 1
ATOM 1499 C C . ILE A 1 192 ? -12.689 -5.773 43.992 1.00 96.44 192 ILE A C 1
ATOM 1501 O O . ILE A 1 192 ? -12.626 -5.922 45.213 1.00 96.44 192 ILE A O 1
ATOM 1505 N N . CYS A 1 193 ? -12.913 -6.802 43.171 1.00 95.12 193 CYS A N 1
ATOM 1506 C CA . CYS A 1 193 ? -13.092 -8.174 43.648 1.00 95.12 193 CYS A CA 1
ATOM 1507 C C . CYS A 1 193 ? -11.860 -8.682 44.410 1.00 95.12 193 CYS A C 1
ATOM 1509 O O . CYS A 1 193 ? -12.007 -9.280 45.476 1.00 95.12 193 CYS A O 1
ATOM 1511 N N . ALA A 1 194 ? -10.651 -8.402 43.912 1.00 95.69 194 ALA A N 1
ATOM 1512 C CA . ALA A 1 194 ? -9.411 -8.756 44.598 1.00 95.69 194 ALA A CA 1
ATOM 1513 C C . ALA A 1 194 ? -9.280 -8.042 45.954 1.00 95.69 194 ALA A C 1
ATOM 1515 O O . ALA A 1 194 ? -8.965 -8.684 46.953 1.00 95.69 194 ALA A O 1
ATOM 1516 N N . TYR A 1 195 ? -9.595 -6.744 46.016 1.00 96.38 195 TYR A N 1
ATOM 1517 C CA . TYR A 1 195 ? -9.579 -5.968 47.258 1.00 96.38 195 TYR A CA 1
ATOM 1518 C C . TYR A 1 195 ? -10.555 -6.523 48.309 1.00 96.38 195 TYR A C 1
ATOM 1520 O O . TYR A 1 195 ? -10.187 -6.719 49.471 1.00 96.38 195 TYR A O 1
ATOM 1528 N N . PHE A 1 196 ? -11.790 -6.843 47.911 1.00 94.62 196 PHE A N 1
ATOM 1529 C CA . PHE A 1 196 ? -12.765 -7.449 48.822 1.00 94.62 196 PHE A CA 1
ATOM 1530 C C . PHE A 1 196 ? -12.352 -8.855 49.273 1.00 94.62 196 PHE A C 1
ATOM 1532 O O . PHE A 1 196 ? -12.465 -9.174 50.455 1.00 94.62 196 PHE A O 1
ATOM 1539 N N . ALA A 1 197 ? -11.806 -9.682 48.378 1.00 93.56 197 ALA A N 1
ATOM 1540 C CA . ALA A 1 197 ? -11.284 -10.995 48.752 1.00 93.56 197 ALA A CA 1
ATOM 1541 C C . ALA A 1 197 ? -10.126 -10.878 49.759 1.00 93.56 197 ALA A C 1
ATOM 1543 O O . ALA A 1 197 ? -10.077 -11.617 50.741 1.00 93.56 197 ALA A O 1
ATOM 1544 N N . TRP A 1 198 ? -9.217 -9.919 49.558 1.00 93.31 198 TRP A N 1
ATOM 1545 C CA . TRP A 1 198 ? -8.097 -9.668 50.467 1.00 93.31 198 TRP A CA 1
ATOM 1546 C C . TRP A 1 198 ? -8.561 -9.212 51.849 1.00 93.31 198 TRP A C 1
ATOM 1548 O O . TRP A 1 198 ? -8.096 -9.746 52.856 1.00 93.31 198 TRP A O 1
ATOM 1558 N N . THR A 1 199 ? -9.499 -8.265 51.914 1.00 90.06 199 THR A N 1
ATOM 1559 C CA . THR A 1 199 ? -10.041 -7.783 53.197 1.00 90.06 199 THR A CA 1
ATOM 1560 C C . THR A 1 199 ? -10.804 -8.880 53.941 1.00 90.06 199 THR A C 1
ATOM 1562 O O . THR A 1 199 ? -10.669 -9.003 55.159 1.00 90.06 199 THR A O 1
ATOM 1565 N N . TRP A 1 200 ? -11.539 -9.736 53.226 1.00 86.25 200 TRP A N 1
ATOM 1566 C CA . TRP A 1 200 ? -12.236 -10.873 53.825 1.00 86.25 200 TRP A CA 1
ATOM 1567 C C . TRP A 1 200 ? -11.268 -11.930 54.379 1.00 86.25 200 TRP A C 1
ATOM 1569 O O . TRP A 1 200 ? -11.422 -12.367 55.521 1.00 86.25 200 TRP A O 1
ATOM 1579 N N . MET A 1 201 ? -10.212 -12.274 53.633 1.00 82.88 201 MET A N 1
ATOM 1580 C CA . MET A 1 201 ? -9.166 -13.191 54.107 1.00 82.88 201 MET A CA 1
ATOM 1581 C C . MET A 1 201 ? -8.377 -12.629 55.301 1.00 82.88 201 MET A C 1
ATOM 1583 O O . MET A 1 201 ? -8.028 -13.380 56.210 1.00 82.88 201 MET A O 1
ATOM 1587 N N . ALA A 1 202 ? -8.112 -11.318 55.337 1.00 81.25 202 ALA A N 1
ATOM 1588 C CA . ALA A 1 202 ? -7.451 -10.676 56.474 1.00 81.25 202 ALA A CA 1
ATOM 1589 C C . ALA A 1 202 ? -8.307 -10.737 57.753 1.00 81.25 202 ALA A C 1
ATOM 1591 O O . ALA A 1 202 ? -7.767 -10.922 58.841 1.00 81.25 202 ALA A O 1
ATOM 1592 N N . LYS A 1 203 ? -9.639 -10.646 57.627 1.00 78.25 203 LYS A N 1
ATOM 1593 C CA . LYS A 1 203 ? -10.572 -10.749 58.760 1.00 78.25 203 LYS A CA 1
ATOM 1594 C C . LYS A 1 203 ? -10.647 -12.168 59.344 1.00 78.25 203 LYS A C 1
ATOM 1596 O O . LYS A 1 203 ? -10.711 -12.318 60.560 1.00 78.25 203 LYS A O 1
ATOM 1601 N N . GLN A 1 204 ? -10.591 -13.203 58.501 1.00 67.69 204 GLN A N 1
ATOM 1602 C CA . GLN A 1 204 ? -10.598 -14.611 58.936 1.00 67.69 204 GLN A CA 1
ATOM 1603 C C . GLN A 1 204 ? -9.366 -14.947 59.799 1.00 67.69 204 GLN A C 1
ATOM 1605 O O . GLN A 1 204 ? -9.503 -15.535 60.866 1.00 67.69 204 GLN A O 1
ATOM 1610 N N . LYS A 1 205 ? -8.177 -14.447 59.431 1.00 59.34 205 LYS A N 1
ATOM 1611 C CA . LYS A 1 205 ? -6.933 -14.670 60.197 1.00 59.34 205 LYS A CA 1
ATOM 1612 C C . LYS A 1 205 ? -6.907 -14.042 61.600 1.00 59.34 205 LYS A C 1
ATOM 1614 O O . LYS A 1 205 ? -6.032 -14.385 62.384 1.00 59.34 205 LYS A O 1
ATOM 1619 N N . GLY A 1 206 ? -7.831 -13.133 61.923 1.00 56.50 206 GLY A N 1
ATOM 1620 C CA . GLY A 1 206 ? -7.964 -12.540 63.260 1.00 56.50 206 GLY A CA 1
ATOM 1621 C C . GLY A 1 206 ? -8.963 -13.247 64.183 1.00 56.50 206 GLY A C 1
ATOM 1622 O O . GLY A 1 206 ? -9.093 -12.834 65.330 1.00 56.50 206 GLY A O 1
ATOM 1623 N N . THR A 1 207 ? -9.683 -14.270 63.699 1.00 50.50 207 THR A N 1
ATOM 1624 C CA . THR A 1 207 ? -10.758 -14.941 64.464 1.00 50.50 207 THR A CA 1
ATOM 1625 C C . THR A 1 207 ? -10.369 -16.348 64.952 1.00 50.50 207 THR A C 1
ATOM 1627 O O . THR A 1 207 ? -11.024 -16.875 65.843 1.00 50.50 207 THR A O 1
ATOM 1630 N N . ASP A 1 208 ? -9.264 -16.925 64.461 1.00 50.66 208 ASP A N 1
ATOM 1631 C CA . ASP A 1 208 ? -8.781 -18.261 64.869 1.00 50.66 208 ASP A CA 1
ATOM 1632 C C . ASP A 1 208 ? -7.914 -18.266 66.150 1.00 50.66 208 ASP A C 1
ATOM 1634 O O . ASP A 1 208 ? -7.489 -19.323 66.609 1.00 50.66 208 ASP A O 1
ATOM 1638 N N . SER A 1 209 ? -7.643 -17.111 66.768 1.00 49.75 209 SER A N 1
ATOM 1639 C CA . SER A 1 209 ? -6.746 -16.991 67.934 1.00 49.75 209 SER A CA 1
ATOM 1640 C C . SER A 1 209 ? -7.434 -16.971 69.314 1.00 49.75 209 SER A C 1
ATOM 1642 O O . SER A 1 209 ? -6.746 -16.769 70.310 1.00 49.75 209 SER A O 1
ATOM 1644 N N . TYR A 1 210 ? -8.750 -17.216 69.414 1.00 48.31 210 TYR A N 1
ATOM 1645 C CA . TYR A 1 210 ? -9.492 -17.201 70.696 1.00 48.31 210 TYR A CA 1
ATOM 1646 C C . TYR A 1 210 ? -10.045 -18.560 71.176 1.00 48.31 210 TYR A C 1
ATOM 1648 O O . TYR A 1 210 ? -10.765 -18.593 72.170 1.00 48.31 210 TYR A O 1
ATOM 1656 N N . CYS A 1 211 ? -9.731 -19.690 70.532 1.00 48.69 211 CYS A N 1
ATOM 1657 C CA . CYS A 1 211 ? -10.319 -20.991 70.903 1.00 48.69 211 CYS A CA 1
ATOM 1658 C C . CYS A 1 211 ? -9.303 -22.073 71.295 1.00 48.69 211 CYS A C 1
ATOM 1660 O O . CYS A 1 211 ? -9.439 -23.216 70.874 1.00 48.69 211 CYS A O 1
ATOM 1662 N N . CYS A 1 212 ? -8.333 -21.734 72.148 1.00 45.19 212 CYS A N 1
ATOM 1663 C CA . CYS A 1 212 ? -7.550 -22.728 72.892 1.00 45.19 212 CYS A CA 1
ATOM 1664 C C . CYS A 1 212 ? -7.379 -22.294 74.355 1.00 45.19 212 CYS A C 1
ATOM 1666 O O . CYS A 1 212 ? -6.275 -21.977 74.781 1.00 45.19 212 CYS A O 1
ATOM 1668 N N . GLU A 1 213 ? -8.470 -22.282 75.121 1.00 43.53 213 GLU A N 1
ATOM 1669 C CA . GLU A 1 213 ? -8.389 -22.401 76.580 1.00 43.53 213 GLU A CA 1
ATOM 1670 C C . GLU A 1 213 ? -9.611 -23.176 77.089 1.00 43.53 213 GLU A C 1
ATOM 1672 O O . GLU A 1 213 ? -10.706 -22.627 77.216 1.00 43.53 213 GLU A O 1
ATOM 1677 N N . ASN A 1 214 ? -9.426 -24.493 77.235 1.00 38.91 214 ASN A N 1
ATOM 1678 C CA . ASN A 1 214 ? -10.026 -25.364 78.254 1.00 38.91 214 ASN A CA 1
ATOM 1679 C C . ASN A 1 214 ? -9.474 -26.787 78.127 1.00 38.91 214 ASN A C 1
ATOM 1681 O O . ASN A 1 214 ? -9.551 -27.350 77.012 1.00 38.91 214 ASN A O 1
#

Foldseek 3Di:
DDQDDDPDWDWDADPVFRKIKTWDDGPDFQKTWMWIQHPVRKTWIWMDGPPDPDIDTPDIPVDPQQPDDPFDKDADPDQAPVNPDPPDDPVVWAWFWDKDPQKDWAPDWDADPDDPVCLRVVLSVDRQWFKWWQDPPRGITTDGGMTGRMGHGPDHHTIMIGIDHSVVVVVVVVVVVVVVVVVVVVVVVVVVVVVVVVVVVVVVVVPVPPPPDD

Sequence (214 aa):
MNSTYLKRVTVVPDDNKGTAYISFTTANESSMEYFLLNHDGTLTRKETFEGKQEWEVPWTVPGTDCVGHLEAAIQRNHQFARCEGNGSSNLDKKDGFLKLTTMKVPELADWVSGPKNECEKQCLMNCSCTAYAYYQGIGCMSWSGNLVDIQKFSSHGADLYIRVAYSEIDKKRNMKFLTAVSVIIGSIIMAICAYFAWTWMAKQKGTDSYCCEN

Secondary structure (DSSP, 8-state):
---------EEEEETTTTEEEEEEE-TT-SEEEEEEE-TTS-EEEEEEETT-SS-EEEEEES-S---S---EEE------GGGS-SS---TT---EEEEEEEEEPPSS-EEE---HHHHHHHHHH-TTEEEEEEETTTEEEEEES-EEEEEE-SS--EEEEEEE-HHHHHHHHHHHHHHHHHHHHHHHHHHHHHHHHHHHHHHHTTTTTS----

Radius of gyration: 30.14 Å; chains: 1; bounding box: 65×45×109 Å

Organism: NCBI:txid262921

pLDDT: mean 73.84, std 15.98, range [29.06, 96.56]